Protein AF-A0ABD3I6Z4-F1 (afdb_monomer)

pLDDT: mean 77.47, std 23.21, range [26.36, 98.31]

Structure (mmCIF, N/CA/C/O backbone):
data_AF-A0ABD3I6Z4-F1
#
_entry.id   AF-A0ABD3I6Z4-F1
#
loop_
_atom_site.group_PDB
_atom_site.id
_atom_site.type_symbol
_atom_site.label_atom_id
_atom_site.label_alt_id
_atom_site.label_comp_id
_atom_site.label_asym_id
_atom_site.label_entity_id
_atom_site.label_seq_id
_atom_site.pdbx_PDB_ins_code
_atom_site.Cartn_x
_atom_site.Cartn_y
_atom_site.Cartn_z
_atom_site.occupancy
_atom_site.B_iso_or_equiv
_atom_site.auth_seq_id
_atom_site.auth_comp_id
_atom_site.auth_asym_id
_atom_site.auth_atom_id
_atom_site.pdbx_PDB_model_num
ATOM 1 N N . MET A 1 1 ? -43.156 -35.548 33.004 1.00 38.06 1 MET A N 1
ATOM 2 C CA . MET A 1 1 ? -42.335 -36.779 32.913 1.00 38.06 1 MET A CA 1
ATOM 3 C C . MET A 1 1 ? -41.103 -36.385 32.106 1.00 38.06 1 MET A C 1
ATOM 5 O O . MET A 1 1 ? -41.290 -35.960 30.980 1.00 38.06 1 MET A O 1
ATOM 9 N N . ILE A 1 2 ? -39.925 -36.130 32.688 1.00 35.41 2 ILE A N 1
ATOM 10 C CA . ILE A 1 2 ? -39.015 -37.012 33.460 1.00 35.41 2 ILE A CA 1
ATOM 11 C C . ILE A 1 2 ? -38.465 -38.159 32.596 1.00 35.41 2 ILE A C 1
ATOM 13 O O . ILE A 1 2 ? -39.245 -38.986 32.142 1.00 35.41 2 ILE A O 1
ATOM 17 N N . GLY A 1 3 ? -37.132 -38.214 32.449 1.00 33.25 3 GLY A N 1
ATOM 18 C CA . GLY A 1 3 ? -36.382 -39.258 31.727 1.00 33.25 3 GLY A CA 1
ATOM 19 C C . GLY A 1 3 ? -35.214 -38.665 30.918 1.00 33.25 3 GLY A C 1
ATOM 20 O O . GLY A 1 3 ? -35.357 -38.467 29.724 1.00 33.25 3 GLY A O 1
ATOM 21 N N . ARG A 1 4 ? -34.209 -38.046 31.556 1.00 32.66 4 ARG A N 1
ATOM 22 C CA . ARG A 1 4 ? -32.952 -38.609 32.121 1.00 32.66 4 ARG A CA 1
ATOM 23 C C . ARG A 1 4 ? -31.790 -38.681 31.111 1.00 32.66 4 ARG A C 1
ATOM 25 O O . ARG A 1 4 ? -31.952 -39.121 29.985 1.00 32.66 4 ARG A O 1
ATOM 32 N N . ARG A 1 5 ? -30.624 -38.224 31.587 1.00 40.06 5 ARG A N 1
ATOM 33 C CA . ARG A 1 5 ? -29.295 -38.313 30.955 1.00 40.06 5 ARG A CA 1
ATOM 34 C C . ARG A 1 5 ? -28.896 -39.768 30.706 1.00 40.06 5 ARG A C 1
ATOM 36 O O . ARG A 1 5 ? -29.231 -40.590 31.552 1.00 40.06 5 ARG A O 1
ATOM 43 N N . GLU A 1 6 ? -27.982 -39.981 29.761 1.00 35.81 6 GLU A N 1
ATOM 44 C CA . GLU A 1 6 ? -26.728 -40.693 30.054 1.00 35.81 6 GLU A CA 1
ATOM 45 C C . GLU A 1 6 ? -25.529 -39.924 29.477 1.00 35.81 6 GLU A C 1
ATOM 47 O O . GLU A 1 6 ? -25.678 -39.063 28.610 1.00 35.81 6 GLU A O 1
ATOM 52 N N . SER A 1 7 ? -24.356 -40.166 30.057 1.00 35.22 7 SER A N 1
ATOM 53 C CA . SER A 1 7 ? -23.110 -39.421 29.857 1.00 35.22 7 SER A CA 1
ATOM 54 C C . SER A 1 7 ? -21.940 -40.398 29.866 1.00 35.22 7 SER A C 1
ATOM 56 O O . SER A 1 7 ? -21.866 -41.206 30.792 1.00 35.22 7 SER A O 1
ATOM 58 N N . SER A 1 8 ? -21.017 -40.305 28.907 1.00 35.34 8 SER A N 1
ATOM 59 C CA . SER A 1 8 ? -19.852 -41.199 28.847 1.00 35.34 8 SER A CA 1
ATOM 60 C C . SER A 1 8 ? -18.627 -40.562 28.173 1.00 35.34 8 SER A C 1
ATOM 62 O O . SER A 1 8 ? -18.336 -40.808 27.005 1.00 35.34 8 SER A O 1
ATOM 64 N N . GLU A 1 9 ? -17.880 -39.784 28.949 1.00 36.06 9 GLU A N 1
ATOM 65 C CA . GLU A 1 9 ? -16.411 -39.877 28.989 1.00 36.06 9 GLU A CA 1
ATOM 66 C C . GLU A 1 9 ? -16.084 -40.787 30.197 1.00 36.06 9 GLU A C 1
ATOM 68 O O . GLU A 1 9 ? -16.872 -40.762 31.151 1.00 36.06 9 GLU A O 1
ATOM 73 N N . PRO A 1 10 ? -15.021 -41.627 30.190 1.00 42.91 10 PRO A N 1
ATOM 74 C CA . PRO A 1 10 ? -13.639 -41.133 30.076 1.00 42.91 10 PRO A CA 1
ATOM 75 C C . PRO A 1 10 ? -12.632 -42.058 29.348 1.00 42.91 10 PRO A C 1
ATOM 77 O O . PRO A 1 10 ? -12.850 -43.260 29.210 1.00 42.91 10 PRO A O 1
ATOM 80 N N . ASN A 1 11 ? -11.451 -41.529 28.994 1.00 32.81 11 ASN A N 1
ATOM 81 C CA . ASN A 1 11 ? -10.218 -41.905 29.710 1.00 32.81 11 ASN A CA 1
ATOM 82 C C . ASN A 1 11 ? -8.961 -41.139 29.275 1.00 32.81 11 ASN A C 1
ATOM 84 O O . ASN A 1 11 ? -8.778 -40.774 28.117 1.00 32.81 11 ASN A O 1
ATOM 88 N N . HIS A 1 12 ? -8.077 -40.946 30.253 1.00 31.42 12 HIS A N 1
ATOM 89 C CA . HIS A 1 12 ? -6.756 -40.349 30.096 1.00 31.42 12 HIS A CA 1
ATOM 90 C C . HIS A 1 12 ? -5.782 -41.261 29.336 1.00 31.42 12 HIS A C 1
ATOM 92 O O . HIS A 1 12 ? -5.744 -42.469 29.563 1.00 31.42 12 HIS A O 1
ATOM 98 N N . ALA A 1 13 ? -4.874 -40.644 28.580 1.00 33.97 13 ALA A N 1
ATOM 99 C CA . ALA A 1 13 ? -3.513 -41.139 28.393 1.00 33.97 13 ALA A CA 1
ATOM 100 C C . ALA A 1 13 ? -2.557 -39.959 28.624 1.00 33.97 13 ALA A C 1
ATOM 102 O O . ALA A 1 13 ? -2.781 -38.873 28.091 1.00 33.97 13 ALA A O 1
ATOM 103 N N . ALA A 1 14 ? -1.543 -40.145 29.469 1.00 31.86 14 ALA A N 1
ATOM 104 C CA . ALA A 1 14 ? -0.662 -39.075 29.931 1.00 31.86 14 ALA A CA 1
ATOM 105 C C . ALA A 1 14 ? 0.796 -39.300 29.506 1.00 31.86 14 ALA A C 1
ATOM 107 O O . ALA A 1 14 ? 1.277 -40.431 29.510 1.00 31.86 14 ALA A O 1
ATOM 108 N N . GLY A 1 15 ? 1.505 -38.194 29.262 1.00 26.36 15 GLY A N 1
ATOM 109 C CA . GLY A 1 15 ? 2.969 -38.129 29.234 1.00 26.36 15 GLY A CA 1
ATOM 110 C C . GLY A 1 15 ? 3.633 -38.157 27.847 1.00 26.36 15 GLY A C 1
ATOM 111 O O . GLY A 1 15 ? 3.004 -38.560 26.868 1.00 26.36 15 GLY A O 1
ATOM 112 N N . PRO A 1 16 ? 4.917 -37.748 27.763 1.00 31.59 16 PRO A N 1
ATOM 113 C CA . PRO A 1 16 ? 5.799 -37.401 28.886 1.00 31.59 16 PRO A CA 1
ATOM 114 C C . PRO A 1 16 ? 5.928 -35.889 29.174 1.00 31.59 16 PRO A C 1
ATOM 116 O O . PRO A 1 16 ? 5.711 -35.046 28.306 1.00 31.59 16 PRO A O 1
ATOM 119 N N . SER A 1 17 ? 6.327 -35.582 30.416 1.00 33.97 17 SER A N 1
ATOM 120 C CA . SER A 1 17 ? 6.844 -34.269 30.839 1.00 33.97 17 SER A CA 1
ATOM 121 C C . SER A 1 17 ? 8.166 -33.952 30.132 1.00 33.97 17 SER A C 1
ATOM 123 O O . SER A 1 17 ? 8.922 -34.866 29.798 1.00 33.97 17 SER A O 1
ATOM 125 N N . ILE A 1 18 ? 8.469 -32.664 29.967 1.00 40.59 18 ILE A N 1
ATOM 126 C CA . ILE A 1 18 ? 9.829 -32.178 29.720 1.00 40.59 18 ILE A CA 1
ATOM 127 C C . ILE A 1 18 ? 10.127 -31.186 30.839 1.00 40.59 18 ILE A C 1
ATOM 129 O O . ILE A 1 18 ? 9.576 -30.085 30.855 1.00 40.59 18 ILE A O 1
ATOM 133 N N . ASP A 1 19 ? 10.971 -31.596 31.779 1.00 34.66 19 ASP A N 1
ATOM 134 C CA . ASP A 1 19 ? 11.348 -30.757 32.912 1.00 34.66 19 ASP A CA 1
ATOM 135 C C . ASP A 1 19 ? 12.320 -29.647 32.455 1.00 34.66 19 ASP A C 1
ATOM 137 O O . ASP A 1 19 ? 13.139 -29.868 31.553 1.00 34.66 19 ASP A O 1
ATOM 141 N N . PRO A 1 20 ? 12.242 -28.434 33.032 1.00 36.59 20 PRO A N 1
ATOM 142 C CA . PRO A 1 20 ? 13.138 -27.342 32.677 1.00 36.59 20 PRO A CA 1
ATOM 143 C C . PRO A 1 20 ? 14.548 -27.593 33.224 1.00 36.59 20 PRO A C 1
ATOM 145 O O . PRO A 1 20 ? 14.727 -27.919 34.395 1.00 36.59 20 PRO A O 1
ATOM 148 N N . VAL A 1 21 ? 15.563 -27.382 32.384 1.00 35.00 21 VAL A N 1
ATOM 149 C CA . VAL A 1 21 ? 16.967 -27.429 32.810 1.00 35.00 21 VAL A CA 1
ATOM 150 C C . VAL A 1 21 ? 17.282 -26.187 33.641 1.00 35.00 21 VAL A C 1
ATOM 152 O O . VAL A 1 21 ? 17.350 -25.076 33.111 1.00 35.00 21 VAL A O 1
ATOM 155 N N . GLU A 1 22 ? 17.512 -26.383 34.937 1.00 31.33 22 GLU A N 1
ATOM 156 C CA . GLU A 1 22 ? 18.179 -25.395 35.780 1.00 31.33 22 GLU A CA 1
ATOM 157 C C . GLU A 1 22 ? 19.622 -25.199 35.295 1.00 31.33 22 GLU A C 1
ATOM 159 O O . GLU A 1 22 ? 20.380 -26.159 35.152 1.00 31.33 22 GLU A O 1
ATOM 164 N N . ILE A 1 23 ? 20.023 -23.946 35.071 1.00 32.81 23 ILE A N 1
ATOM 165 C CA . ILE A 1 23 ? 21.438 -23.570 35.004 1.00 32.81 23 ILE A CA 1
ATOM 166 C C . ILE A 1 23 ? 21.707 -22.706 36.228 1.00 32.81 23 ILE A C 1
ATOM 168 O O . ILE A 1 23 ? 21.262 -21.560 36.304 1.00 32.81 23 ILE A O 1
ATOM 172 N N . SER A 1 24 ? 22.394 -23.292 37.205 1.00 32.09 24 SER A N 1
ATOM 173 C CA . SER A 1 24 ? 22.748 -22.632 38.454 1.00 32.09 24 SER A CA 1
ATOM 174 C C . SER A 1 24 ? 23.788 -21.537 38.229 1.00 32.09 24 SER A C 1
ATOM 176 O O . SER A 1 24 ? 24.766 -21.705 37.499 1.00 32.09 24 SER A O 1
ATOM 178 N N . SER A 1 25 ? 23.594 -20.417 38.915 1.00 36.69 25 SER A N 1
ATOM 179 C CA . SER A 1 25 ? 24.649 -19.447 39.177 1.00 36.69 25 SER A CA 1
ATOM 180 C C . SER A 1 25 ? 25.634 -20.008 40.198 1.00 36.69 25 SER A C 1
ATOM 182 O O . SER A 1 25 ? 25.189 -20.451 41.253 1.00 36.69 25 SER A O 1
ATOM 184 N N . ASP A 1 26 ? 26.933 -19.858 39.957 1.00 33.47 26 ASP A N 1
ATOM 185 C CA . ASP A 1 26 ? 27.919 -19.796 41.036 1.00 33.47 26 ASP A CA 1
ATOM 186 C C . ASP A 1 26 ? 28.927 -18.673 40.773 1.00 33.47 26 ASP A C 1
ATOM 188 O O . ASP A 1 26 ? 29.344 -18.421 39.639 1.00 33.47 26 ASP A O 1
ATOM 192 N N . HIS A 1 27 ? 29.256 -17.957 41.845 1.00 34.69 27 HIS A N 1
ATOM 193 C CA . HIS A 1 27 ? 30.245 -16.884 41.870 1.00 34.69 27 HIS A CA 1
ATOM 194 C C . HIS A 1 27 ? 31.664 -17.455 41.956 1.00 34.69 27 HIS A C 1
ATOM 196 O O . HIS A 1 27 ? 31.873 -18.464 42.621 1.00 34.69 27 HIS A O 1
ATOM 202 N N . ASP A 1 28 ? 32.657 -16.702 41.472 1.00 34.16 28 ASP A N 1
ATOM 203 C CA . ASP A 1 28 ? 33.842 -16.495 42.310 1.00 34.16 28 ASP A CA 1
ATOM 204 C C . ASP A 1 28 ? 34.537 -15.151 42.026 1.00 34.16 28 ASP A C 1
ATOM 206 O O . ASP A 1 28 ? 34.748 -14.752 40.878 1.00 34.16 28 ASP A O 1
ATOM 210 N N . ASP A 1 29 ? 34.884 -14.443 43.099 1.00 35.78 29 ASP A N 1
ATOM 211 C CA . ASP A 1 29 ? 35.614 -13.172 43.081 1.00 35.78 29 ASP A CA 1
ATOM 212 C C . ASP A 1 29 ? 37.130 -13.413 43.055 1.00 35.78 29 ASP A C 1
ATOM 214 O O . ASP A 1 29 ? 37.634 -14.244 43.816 1.00 35.78 29 ASP A O 1
ATOM 218 N N . LYS A 1 30 ? 37.901 -12.551 42.365 1.00 36.31 30 LYS A N 1
ATOM 219 C CA . LYS A 1 30 ? 39.157 -12.036 42.956 1.00 36.31 30 LYS A CA 1
ATOM 220 C C . LYS A 1 30 ? 39.733 -10.767 42.326 1.00 36.31 30 LYS A C 1
ATOM 222 O O . LYS A 1 30 ? 39.680 -10.519 41.128 1.00 36.31 30 LYS A O 1
ATOM 227 N N . LYS A 1 31 ? 40.319 -9.979 43.230 1.00 31.94 31 LYS A N 1
ATOM 228 C CA . LYS A 1 31 ? 40.954 -8.666 43.053 1.00 31.94 31 LYS A CA 1
ATOM 229 C C . LYS A 1 31 ? 42.296 -8.755 42.311 1.00 31.94 31 LYS A C 1
ATOM 231 O O . LYS A 1 31 ? 43.005 -9.745 42.449 1.00 31.94 31 LYS A O 1
ATOM 236 N N . GLY A 1 32 ? 42.720 -7.644 41.706 1.00 28.42 32 GLY A N 1
ATOM 237 C CA . GLY A 1 32 ? 44.119 -7.409 41.328 1.00 28.42 32 GLY A CA 1
ATOM 238 C C . GLY A 1 32 ? 44.317 -6.037 40.682 1.00 28.42 32 GLY A C 1
ATOM 239 O O . GLY A 1 32 ? 43.799 -5.794 39.599 1.00 28.42 32 GLY A O 1
ATOM 240 N N . ALA A 1 33 ? 45.035 -5.135 41.353 1.00 30.59 33 ALA A N 1
ATOM 241 C CA . ALA A 1 33 ? 45.378 -3.805 40.843 1.00 30.59 33 ALA A CA 1
ATOM 242 C C . ALA A 1 33 ? 46.878 -3.710 40.483 1.00 30.59 33 ALA A C 1
ATOM 244 O O . ALA A 1 33 ? 47.623 -4.661 40.688 1.00 30.59 33 ALA A O 1
ATOM 245 N N . GLU A 1 34 ? 47.285 -2.521 40.022 1.00 29.94 34 GLU A N 1
ATOM 246 C CA . GLU A 1 34 ? 48.672 -2.025 39.889 1.00 29.94 34 GLU A CA 1
ATOM 247 C C . GLU A 1 34 ? 49.457 -2.316 38.586 1.00 29.94 34 GLU A C 1
ATOM 249 O O . GLU A 1 34 ? 50.154 -3.305 38.397 1.00 29.94 34 GLU A O 1
ATOM 254 N N . THR A 1 35 ? 49.365 -1.327 37.688 1.00 31.16 35 THR A N 1
ATOM 255 C CA . THR A 1 35 ? 50.488 -0.576 37.085 1.00 31.16 35 THR A CA 1
ATOM 256 C C . THR A 1 35 ? 51.871 -1.224 36.919 1.00 31.16 35 THR A C 1
ATOM 258 O O . THR A 1 35 ? 52.590 -1.393 37.895 1.00 31.16 35 THR A O 1
ATOM 261 N N . HIS A 1 36 ? 52.369 -1.231 35.672 1.00 30.73 36 HIS A N 1
ATOM 262 C CA . HIS A 1 36 ? 53.751 -0.818 35.374 1.00 30.73 36 HIS A CA 1
ATOM 263 C C . HIS A 1 36 ? 53.895 -0.141 33.989 1.00 30.73 36 HIS A C 1
ATOM 265 O O . HIS A 1 36 ? 53.461 -0.654 32.962 1.00 30.73 36 HIS A O 1
ATOM 271 N N . LYS A 1 37 ? 54.551 1.028 33.986 1.00 34.50 37 LYS A N 1
ATOM 272 C CA . LYS A 1 37 ? 55.301 1.673 32.879 1.00 34.50 37 LYS A CA 1
ATOM 273 C C . LYS A 1 37 ? 56.798 1.600 33.276 1.00 34.50 37 LYS A C 1
ATOM 275 O O . LYS A 1 37 ? 57.035 1.464 34.481 1.00 34.50 37 LYS A O 1
ATOM 280 N N . PRO A 1 38 ? 57.808 1.660 32.373 1.00 39.69 38 PRO A N 1
ATOM 281 C CA . PRO A 1 38 ? 58.051 2.698 31.346 1.00 39.69 38 PRO A CA 1
ATOM 282 C C . PRO A 1 38 ? 58.145 2.070 29.915 1.00 39.69 38 PRO A C 1
ATOM 284 O O . PRO A 1 38 ? 57.480 1.063 29.706 1.00 39.69 38 PRO A O 1
ATOM 287 N N . THR A 1 39 ? 58.760 2.591 28.833 1.00 27.77 39 THR A N 1
ATOM 288 C CA . THR A 1 39 ? 59.789 3.642 28.647 1.00 27.77 39 THR A CA 1
ATOM 289 C C . THR A 1 39 ? 59.631 4.453 27.343 1.00 27.77 39 THR A C 1
ATOM 291 O O . THR A 1 39 ? 58.921 4.087 26.414 1.00 27.77 39 THR A O 1
ATOM 294 N N . VAL A 1 40 ? 60.294 5.610 27.345 1.00 31.86 40 VAL A N 1
ATOM 295 C CA . VAL A 1 40 ? 60.484 6.651 26.323 1.00 31.86 40 VAL A CA 1
ATOM 296 C C . VAL A 1 40 ? 61.104 6.167 24.999 1.00 31.86 40 VAL A C 1
ATOM 298 O O . VAL A 1 40 ? 62.126 5.489 25.009 1.00 31.86 40 VAL A O 1
ATOM 301 N N . ALA A 1 41 ? 60.615 6.708 23.878 1.00 29.61 41 ALA A N 1
ATOM 302 C CA . ALA A 1 41 ? 61.462 7.154 22.766 1.00 29.61 41 ALA A CA 1
ATOM 303 C C . ALA A 1 41 ? 60.863 8.441 22.167 1.00 29.61 41 ALA A C 1
ATOM 305 O O . ALA A 1 41 ? 59.683 8.481 21.828 1.00 29.61 41 ALA A O 1
ATOM 306 N N . SER A 1 42 ? 61.660 9.509 22.091 1.00 29.70 42 SER A N 1
ATOM 307 C CA . SER A 1 42 ? 61.244 10.826 21.592 1.00 29.70 42 SER A CA 1
ATOM 308 C C . SER A 1 42 ? 62.003 11.156 20.312 1.00 29.70 42 SER A C 1
ATOM 310 O O . SER A 1 42 ? 63.214 10.946 20.239 1.00 29.70 42 SER A O 1
ATOM 312 N N . THR A 1 43 ? 61.325 11.701 19.305 1.00 32.56 43 THR A N 1
ATOM 313 C CA . THR A 1 43 ? 61.978 12.419 18.200 1.00 32.56 43 THR A CA 1
ATOM 314 C C . THR A 1 43 ? 60.995 13.429 17.616 1.00 32.56 43 THR A C 1
ATOM 316 O O . THR A 1 43 ? 59.795 13.171 17.546 1.00 32.56 43 THR A O 1
ATOM 319 N N . ALA A 1 44 ? 61.489 14.617 17.279 1.00 33.38 44 ALA A N 1
ATOM 320 C CA . ALA A 1 44 ? 60.665 15.806 17.082 1.00 33.38 44 ALA A CA 1
ATOM 321 C C . ALA A 1 44 ? 60.729 16.362 15.647 1.00 33.38 44 ALA A C 1
ATOM 323 O O . ALA A 1 44 ? 61.516 15.908 14.825 1.00 33.38 44 ALA A O 1
ATOM 324 N N . LEU A 1 45 ? 59.962 17.444 15.448 1.00 30.83 45 LEU A N 1
ATOM 325 C CA . LEU A 1 45 ? 60.044 18.446 14.373 1.00 30.83 45 LEU A CA 1
ATOM 326 C C . LEU A 1 45 ? 59.421 18.085 13.010 1.00 30.83 45 LEU A C 1
ATOM 328 O O . LEU A 1 45 ? 59.873 17.227 12.266 1.00 30.83 45 LEU A O 1
ATOM 332 N N . GLY A 1 46 ? 58.393 18.868 12.660 1.00 28.72 46 GLY A N 1
ATOM 333 C CA . GLY A 1 46 ? 57.656 18.809 11.393 1.00 28.72 46 GLY A CA 1
ATOM 334 C C . GLY A 1 46 ? 56.733 20.022 11.218 1.00 28.72 46 GLY A C 1
ATOM 335 O O . GLY A 1 46 ? 55.536 19.879 10.982 1.00 28.72 46 GLY A O 1
ATOM 336 N N . SER A 1 47 ? 57.267 21.232 11.422 1.00 33.78 47 SER A N 1
ATOM 337 C CA . SER A 1 47 ? 56.499 22.484 11.357 1.00 33.78 47 SER A CA 1
ATOM 338 C C . SER A 1 47 ? 55.961 22.753 9.947 1.00 33.78 47 SER A C 1
ATOM 340 O O . SER A 1 47 ? 56.730 23.026 9.028 1.00 33.78 47 SER A O 1
ATOM 342 N N . THR A 1 48 ? 54.635 22.751 9.778 1.00 37.75 48 THR A N 1
ATOM 343 C CA . THR A 1 48 ? 53.975 23.311 8.588 1.00 37.75 48 THR A CA 1
ATOM 344 C C . THR A 1 48 ? 52.820 24.229 8.985 1.00 37.75 48 THR A C 1
ATOM 346 O O . THR A 1 48 ? 51.895 23.858 9.709 1.00 37.75 48 THR A O 1
ATOM 349 N N . LYS A 1 49 ? 52.884 25.476 8.506 1.00 39.94 49 LYS A N 1
ATOM 350 C CA . LYS A 1 49 ? 51.913 26.538 8.794 1.00 39.94 49 LYS A CA 1
ATOM 351 C C . LYS A 1 49 ? 50.541 26.191 8.199 1.00 39.94 49 LYS A C 1
ATOM 353 O O . LYS A 1 49 ? 50.341 26.321 6.992 1.00 39.94 49 LYS A O 1
ATOM 358 N N . ARG A 1 50 ? 49.558 25.828 9.031 1.00 38.97 50 ARG A N 1
ATOM 359 C CA . ARG A 1 50 ? 48.149 25.784 8.602 1.00 38.97 50 ARG A CA 1
ATOM 360 C C . ARG A 1 50 ? 47.585 27.202 8.547 1.00 38.97 50 ARG A C 1
ATOM 362 O O . ARG A 1 50 ? 47.235 27.775 9.573 1.00 38.97 50 ARG A O 1
ATOM 369 N N . GLY A 1 51 ? 47.476 27.757 7.340 1.00 37.78 51 GLY A N 1
ATOM 370 C CA . GLY A 1 51 ? 46.734 28.996 7.114 1.00 37.78 51 GLY A CA 1
ATOM 371 C C . GLY A 1 51 ? 45.265 28.838 7.521 1.00 37.78 51 GLY A C 1
ATOM 372 O O . GLY A 1 51 ? 44.614 27.858 7.149 1.00 37.78 51 GLY A O 1
ATOM 373 N N . ALA A 1 52 ? 44.742 29.797 8.285 1.00 40.34 52 ALA A N 1
ATOM 374 C CA . ALA A 1 52 ? 43.364 29.783 8.760 1.00 40.34 52 ALA A CA 1
ATOM 375 C C . ALA A 1 52 ? 42.377 29.942 7.589 1.00 40.34 52 ALA A C 1
ATOM 377 O O . ALA A 1 52 ? 42.116 31.048 7.111 1.00 40.34 52 ALA A O 1
ATOM 378 N N . LYS A 1 53 ? 41.794 28.831 7.121 1.00 45.81 53 LYS A N 1
ATOM 379 C CA . LYS A 1 53 ? 40.652 28.881 6.200 1.00 45.81 53 LYS A CA 1
ATOM 380 C C . LYS A 1 53 ? 39.447 29.443 6.954 1.00 45.81 53 LYS A C 1
ATOM 382 O O . LYS A 1 53 ? 38.957 28.802 7.881 1.00 45.81 53 LYS A O 1
ATOM 387 N N . LYS A 1 54 ? 38.959 30.620 6.536 1.00 43.25 54 LYS A N 1
ATOM 388 C CA . LYS A 1 54 ? 37.692 31.190 7.024 1.00 43.25 54 LYS A CA 1
ATOM 389 C C . LYS A 1 54 ? 36.586 30.122 6.950 1.00 43.25 54 LYS A C 1
ATOM 391 O O . LYS A 1 54 ? 36.495 29.447 5.917 1.00 43.25 54 LYS A O 1
ATOM 396 N N . PRO A 1 55 ? 35.739 29.964 7.984 1.00 42.72 55 PRO A N 1
ATOM 397 C CA . PRO A 1 55 ? 34.622 29.035 7.923 1.00 42.72 55 PRO A CA 1
ATOM 398 C C . PRO A 1 55 ? 33.683 29.472 6.798 1.00 42.72 55 PRO A C 1
ATOM 400 O O . PRO A 1 55 ? 33.084 30.546 6.837 1.00 42.72 55 PRO A O 1
ATOM 403 N N . ARG A 1 56 ? 33.584 28.639 5.760 1.00 41.84 56 ARG A N 1
ATOM 404 C CA . ARG A 1 56 ? 32.672 28.852 4.637 1.00 41.84 56 ARG A CA 1
ATOM 405 C C . ARG A 1 56 ? 31.254 28.706 5.182 1.00 41.84 56 ARG A C 1
ATOM 407 O O . ARG A 1 56 ? 30.802 27.577 5.363 1.00 41.84 56 ARG A O 1
ATOM 414 N N . GLN A 1 57 ? 30.582 29.826 5.460 1.00 44.75 57 GLN A N 1
ATOM 415 C CA . GLN A 1 57 ? 29.165 29.846 5.825 1.00 44.75 57 GLN A CA 1
ATOM 416 C C . GLN A 1 57 ? 28.375 29.129 4.725 1.00 44.75 57 GLN A C 1
ATOM 418 O O . GLN A 1 57 ? 28.101 29.681 3.660 1.00 44.75 57 GLN A O 1
ATOM 423 N N . ARG A 1 58 ? 28.042 27.857 4.963 1.00 44.53 58 ARG A N 1
ATOM 424 C CA . ARG A 1 58 ? 27.045 27.156 4.164 1.00 44.53 58 ARG A CA 1
ATOM 425 C C . ARG A 1 58 ? 25.713 27.806 4.497 1.00 44.53 58 ARG A C 1
ATOM 427 O O . ARG A 1 58 ? 25.255 27.700 5.630 1.00 44.53 58 ARG A O 1
ATOM 434 N N . SER A 1 59 ? 25.122 28.467 3.505 1.00 42.28 59 SER A N 1
ATOM 435 C CA . SER A 1 59 ? 23.715 28.856 3.543 1.00 42.28 59 SER A CA 1
ATOM 436 C C . SER A 1 59 ? 22.887 27.659 4.013 1.00 42.28 59 SER A C 1
ATOM 438 O O . SER A 1 59 ? 22.895 26.608 3.375 1.00 42.28 59 SER A O 1
ATOM 440 N N . THR A 1 60 ? 22.206 27.810 5.147 1.00 44.62 60 THR A N 1
ATOM 441 C CA . THR A 1 60 ? 21.330 26.787 5.734 1.00 44.62 60 THR A CA 1
ATOM 442 C C . THR A 1 60 ? 19.936 26.783 5.110 1.00 44.62 60 THR A C 1
ATOM 444 O O . THR A 1 60 ? 19.079 26.012 5.537 1.00 44.62 60 THR A O 1
ATOM 447 N N . LYS A 1 61 ? 19.700 27.591 4.064 1.00 45.75 61 LYS A N 1
ATOM 448 C CA . LYS A 1 61 ? 18.498 27.479 3.235 1.00 45.75 61 LYS A CA 1
ATOM 449 C C . LYS A 1 61 ? 18.561 26.175 2.440 1.00 45.75 61 LYS A C 1
ATOM 451 O O . LYS A 1 61 ? 19.073 26.140 1.323 1.00 45.75 61 LYS A O 1
ATOM 456 N N . LYS A 1 62 ? 18.024 25.106 3.037 1.00 45.62 62 LYS A N 1
ATOM 457 C CA . LYS A 1 62 ? 17.569 23.917 2.309 1.00 45.62 62 LYS A CA 1
ATOM 458 C C . LYS A 1 62 ? 16.694 24.432 1.153 1.00 45.62 62 LYS A C 1
ATOM 460 O O . LYS A 1 62 ? 15.778 25.206 1.438 1.00 45.62 62 LYS A O 1
ATOM 465 N N . PRO A 1 63 ? 16.997 24.104 -0.116 1.00 52.91 63 PRO A N 1
ATOM 466 C CA . PRO A 1 63 ? 16.163 24.550 -1.224 1.00 52.91 63 PRO A CA 1
ATOM 467 C C . PRO A 1 63 ? 14.730 24.063 -1.000 1.00 52.91 63 PRO A C 1
ATOM 469 O O . PRO A 1 63 ? 14.525 23.004 -0.395 1.00 52.91 63 PRO A O 1
ATOM 472 N N . ALA A 1 64 ? 13.755 24.847 -1.463 1.00 56.81 64 ALA A N 1
ATOM 473 C CA . ALA A 1 64 ? 12.372 24.394 -1.494 1.00 56.81 64 ALA A CA 1
ATOM 474 C C . ALA A 1 64 ? 12.312 23.042 -2.231 1.00 56.81 64 ALA A C 1
ATOM 476 O O . ALA A 1 64 ? 13.068 22.853 -3.193 1.00 56.81 64 ALA A O 1
ATOM 477 N N . PRO A 1 65 ? 11.490 22.081 -1.769 1.00 58.00 65 PRO A N 1
ATOM 478 C CA . PRO A 1 65 ? 11.300 20.846 -2.513 1.00 58.00 65 PRO A CA 1
ATOM 479 C C . PRO A 1 65 ? 10.816 21.179 -3.936 1.00 58.00 65 PRO A C 1
ATOM 481 O O . PRO A 1 65 ? 10.089 22.158 -4.112 1.00 58.00 65 PRO A O 1
ATOM 484 N N . PRO A 1 66 ? 11.246 20.413 -4.951 1.00 61.03 66 PRO A N 1
ATOM 485 C CA . PRO A 1 66 ? 10.835 20.647 -6.330 1.00 61.03 66 PRO A CA 1
ATOM 486 C C . PRO A 1 66 ? 9.316 20.513 -6.459 1.00 61.03 66 PRO A C 1
ATOM 488 O O . PRO A 1 66 ? 8.733 19.584 -5.906 1.00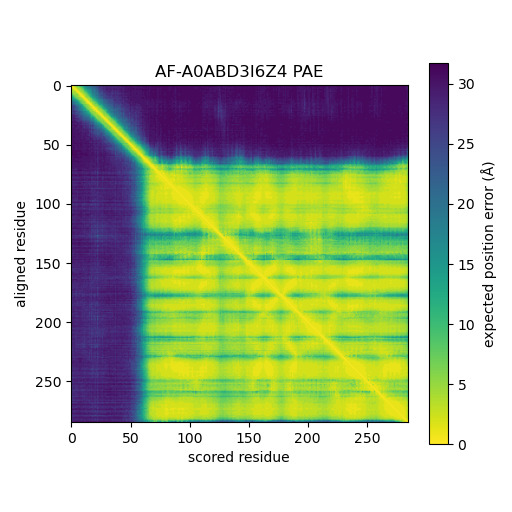 61.03 66 PRO A O 1
ATOM 491 N N . GLU A 1 67 ? 8.692 21.400 -7.235 1.00 66.50 67 GLU A N 1
ATOM 492 C CA . GLU A 1 67 ? 7.239 21.387 -7.477 1.00 66.50 67 GLU A CA 1
ATOM 493 C C . GLU A 1 67 ? 6.762 20.082 -8.135 1.00 66.50 67 GLU A C 1
ATOM 495 O O . GLU A 1 67 ? 5.624 19.664 -7.943 1.00 66.50 67 GLU A O 1
ATOM 500 N N . ASN A 1 68 ? 7.652 19.407 -8.871 1.00 75.62 68 ASN A N 1
ATOM 501 C CA . ASN A 1 68 ? 7.417 18.085 -9.430 1.00 75.62 68 ASN A CA 1
ATOM 502 C C . ASN A 1 68 ? 8.532 17.106 -8.985 1.00 75.62 68 ASN A C 1
ATOM 504 O O . ASN A 1 68 ? 9.671 17.217 -9.460 1.00 75.62 68 ASN A O 1
ATOM 508 N N . PRO A 1 69 ? 8.241 16.122 -8.108 1.00 79.19 69 PRO A N 1
ATOM 509 C CA . PRO A 1 69 ? 9.238 15.163 -7.629 1.00 79.19 69 PRO A CA 1
ATOM 510 C C . PRO A 1 69 ? 9.773 14.234 -8.732 1.00 79.19 69 PRO A C 1
ATOM 512 O O . PRO A 1 69 ? 10.916 13.781 -8.630 1.00 79.19 69 PRO A O 1
ATOM 515 N N . TRP A 1 70 ? 9.009 13.996 -9.808 1.00 81.19 70 TRP A N 1
ATOM 516 C CA . TRP A 1 70 ? 9.407 13.133 -10.929 1.00 81.19 70 TRP A CA 1
ATOM 517 C C . TRP A 1 70 ? 10.616 13.691 -11.709 1.00 81.19 70 TRP A C 1
ATOM 519 O O . TRP A 1 70 ? 11.477 12.914 -12.127 1.00 81.19 70 TRP A O 1
ATOM 529 N N . ILE A 1 71 ? 10.739 15.025 -11.822 1.00 73.56 71 ILE A N 1
ATOM 530 C CA . ILE A 1 71 ? 11.860 15.718 -12.497 1.00 73.56 71 ILE A CA 1
ATOM 531 C C . ILE A 1 71 ? 13.195 15.366 -11.837 1.00 73.56 71 ILE A C 1
ATOM 533 O O . ILE A 1 71 ? 14.156 14.962 -12.493 1.00 73.56 71 ILE A O 1
ATOM 537 N N . THR A 1 72 ? 13.252 15.476 -10.509 1.00 79.19 72 THR A N 1
ATOM 538 C CA . THR A 1 72 ? 14.511 15.401 -9.744 1.00 79.19 72 THR A CA 1
ATOM 539 C C . THR A 1 72 ? 15.025 13.986 -9.479 1.00 79.19 72 THR A C 1
ATOM 541 O O . THR A 1 72 ? 16.028 13.807 -8.784 1.00 79.19 72 THR A O 1
ATOM 544 N N . LEU A 1 73 ? 14.364 12.966 -10.031 1.00 83.94 73 LEU A N 1
ATOM 545 C CA . LEU A 1 73 ? 14.765 11.574 -9.869 1.00 83.94 73 LEU A CA 1
ATOM 546 C C . LEU A 1 73 ? 16.145 11.290 -10.497 1.00 83.94 73 LEU A C 1
ATOM 548 O O . LEU A 1 73 ? 16.331 11.511 -11.696 1.00 83.94 73 LEU A O 1
ATOM 552 N N . PRO A 1 74 ? 17.100 10.708 -9.744 1.00 86.81 74 PRO A N 1
ATOM 553 C CA . PRO A 1 74 ? 18.347 10.198 -10.305 1.00 86.81 74 PRO A CA 1
ATOM 554 C C . PRO A 1 74 ? 18.102 9.184 -11.428 1.00 86.81 74 PRO A C 1
ATOM 556 O O . PRO A 1 74 ? 17.209 8.337 -11.326 1.00 86.81 74 PRO A O 1
ATOM 559 N N . SER A 1 75 ? 18.946 9.199 -12.463 1.00 86.25 75 SER A N 1
ATOM 560 C CA . SER A 1 75 ? 18.797 8.347 -13.653 1.00 86.25 75 SER A CA 1
ATOM 561 C C . SER A 1 75 ? 18.591 6.851 -13.353 1.00 86.25 75 SER A C 1
ATOM 563 O O . SER A 1 75 ? 17.711 6.265 -13.977 1.00 86.25 75 SER A O 1
ATOM 565 N N . PRO A 1 76 ? 19.280 6.209 -12.380 1.00 88.88 76 PRO A N 1
ATOM 566 C CA . PRO A 1 76 ? 19.019 4.804 -12.034 1.00 88.88 76 PRO A CA 1
ATOM 567 C C . PRO A 1 76 ? 17.590 4.523 -11.540 1.00 88.88 76 PRO A C 1
ATOM 569 O O . PRO A 1 76 ? 17.109 3.399 -11.656 1.00 88.88 76 PRO A O 1
ATOM 572 N N . ILE A 1 77 ? 16.901 5.531 -10.995 1.00 88.00 77 ILE A N 1
ATOM 573 C CA . ILE A 1 77 ? 15.505 5.427 -10.555 1.00 88.00 77 ILE A CA 1
ATOM 574 C C . ILE A 1 77 ? 14.568 5.629 -11.748 1.00 88.00 77 ILE A C 1
ATOM 576 O O . ILE A 1 77 ? 13.680 4.800 -11.947 1.00 88.00 77 ILE A O 1
ATOM 580 N N . LYS A 1 78 ? 14.818 6.643 -12.595 1.00 89.19 78 LYS A N 1
ATOM 581 C CA . LYS A 1 78 ? 14.081 6.850 -13.859 1.00 89.19 78 LYS A CA 1
ATOM 582 C C . LYS A 1 78 ? 14.162 5.621 -14.777 1.00 89.19 78 LYS A C 1
ATOM 584 O O . LYS A 1 78 ? 13.163 5.213 -15.353 1.00 89.19 78 LYS A O 1
ATOM 589 N N . LEU A 1 79 ? 15.322 4.962 -14.859 1.00 90.88 79 LEU A N 1
ATOM 590 C CA . LEU A 1 79 ? 15.500 3.735 -15.647 1.00 90.88 79 LEU A CA 1
ATOM 591 C C . LEU A 1 79 ? 14.671 2.547 -15.126 1.00 90.88 79 LEU A C 1
ATOM 593 O O . LEU A 1 79 ? 14.294 1.694 -15.922 1.00 90.88 79 LEU A O 1
ATOM 597 N N . SER A 1 80 ? 14.333 2.504 -13.832 1.00 93.81 80 SER A N 1
ATOM 598 C CA . SER A 1 80 ? 13.679 1.339 -13.210 1.00 93.81 80 SER A CA 1
ATOM 599 C C . SER A 1 80 ? 12.229 1.079 -13.637 1.00 93.81 80 SER A C 1
ATOM 601 O O . SER A 1 80 ? 11.690 0.015 -13.338 1.00 93.81 80 SER A O 1
ATOM 603 N N . ILE A 1 81 ? 11.595 2.021 -14.346 1.00 95.62 81 ILE A N 1
ATOM 604 C CA . ILE A 1 81 ? 10.258 1.826 -14.928 1.00 95.62 81 ILE A CA 1
ATOM 605 C C . ILE A 1 81 ? 10.297 1.259 -16.353 1.00 95.62 81 ILE A C 1
ATOM 607 O O . ILE A 1 81 ? 9.261 0.829 -16.864 1.00 95.62 81 ILE A O 1
ATOM 611 N N . LYS A 1 82 ? 11.470 1.189 -17.000 1.00 94.31 82 LYS A N 1
ATOM 612 C CA . LYS A 1 82 ? 11.588 0.614 -18.349 1.00 94.31 82 LYS A CA 1
ATOM 613 C C . LYS A 1 82 ? 11.086 -0.841 -18.387 1.00 94.31 82 LYS A C 1
ATOM 615 O O . LYS A 1 82 ? 11.135 -1.537 -17.371 1.00 94.31 82 LYS A O 1
ATOM 620 N N . PRO A 1 83 ? 10.578 -1.331 -19.533 1.00 93.38 83 PRO A N 1
ATOM 621 C CA . PRO A 1 83 ? 10.140 -2.718 -19.654 1.00 93.38 83 PRO A CA 1
ATOM 622 C C . PRO A 1 83 ? 11.238 -3.697 -19.223 1.00 93.38 83 PRO A C 1
ATOM 624 O O . PRO A 1 83 ? 12.390 -3.534 -19.615 1.00 93.38 83 PRO A O 1
ATOM 627 N N . ARG A 1 84 ? 10.859 -4.727 -18.454 1.00 92.31 84 ARG A N 1
ATOM 628 C CA . ARG A 1 84 ? 11.765 -5.731 -17.856 1.00 92.31 84 ARG A CA 1
ATOM 629 C C . ARG A 1 84 ? 12.730 -5.205 -16.779 1.00 92.31 84 ARG A C 1
ATOM 631 O O . ARG A 1 84 ? 13.601 -5.952 -16.352 1.00 92.31 84 ARG A O 1
ATOM 638 N N . GLU A 1 85 ? 12.547 -3.979 -16.287 1.00 95.12 85 GLU A N 1
ATOM 639 C CA . GLU A 1 85 ? 13.255 -3.475 -15.104 1.00 95.12 85 GLU A CA 1
ATOM 640 C C . GLU A 1 85 ? 12.408 -3.588 -13.828 1.00 95.12 85 GLU A C 1
ATOM 642 O O . GLU A 1 85 ? 11.191 -3.358 -13.829 1.00 95.12 85 GLU A O 1
ATOM 647 N N . MET A 1 86 ? 13.086 -3.926 -12.724 1.00 94.19 86 MET A N 1
ATOM 648 C CA . MET A 1 86 ? 12.509 -3.964 -11.378 1.00 94.19 86 MET A CA 1
ATOM 649 C C . MET A 1 86 ? 12.328 -2.546 -10.833 1.00 94.19 86 MET A C 1
ATOM 651 O O . MET A 1 86 ? 13.312 -1.872 -10.502 1.00 94.19 86 MET A O 1
ATOM 655 N N . VAL A 1 87 ? 11.071 -2.136 -10.653 1.00 95.56 87 VAL A N 1
ATOM 656 C CA . VAL A 1 87 ? 10.708 -0.833 -10.077 1.00 95.56 87 VAL A CA 1
ATOM 657 C C . VAL A 1 87 ? 11.370 -0.634 -8.707 1.00 95.56 87 VAL A C 1
ATOM 659 O O . VAL A 1 87 ? 11.290 -1.498 -7.827 1.00 95.56 87 VAL A O 1
ATOM 662 N N . LYS A 1 88 ? 12.029 0.516 -8.509 1.00 95.31 88 LYS A N 1
ATOM 663 C CA . LYS A 1 88 ? 12.654 0.884 -7.226 1.00 95.31 88 LYS A CA 1
ATOM 664 C C . LYS A 1 88 ? 11.650 1.543 -6.280 1.00 95.31 88 LYS A C 1
ATOM 666 O O . LYS A 1 88 ? 10.790 2.308 -6.708 1.00 95.31 88 LYS A O 1
ATOM 671 N N . GLY A 1 89 ? 11.839 1.333 -4.975 1.00 95.06 89 GLY A N 1
ATOM 672 C CA . GLY A 1 89 ? 10.932 1.840 -3.939 1.00 95.06 89 GLY A CA 1
ATOM 673 C C . GLY A 1 89 ? 10.735 3.360 -3.944 1.00 95.06 89 GLY A C 1
ATOM 674 O O . GLY A 1 89 ? 9.634 3.826 -3.690 1.00 95.06 89 GLY A O 1
ATOM 675 N N . ASN A 1 90 ? 11.749 4.141 -4.334 1.00 94.44 90 ASN A N 1
ATOM 676 C CA . ASN A 1 90 ? 11.619 5.588 -4.547 1.00 94.44 90 ASN A CA 1
ATOM 677 C C . ASN A 1 90 ? 10.511 5.960 -5.543 1.00 94.44 90 ASN A C 1
ATOM 679 O O . ASN A 1 90 ? 9.783 6.916 -5.300 1.00 94.44 90 ASN A O 1
ATOM 683 N N . LEU A 1 91 ? 10.382 5.208 -6.641 1.00 95.25 91 LEU A N 1
ATOM 684 C CA . LEU A 1 91 ? 9.362 5.455 -7.659 1.00 95.25 91 LEU A CA 1
ATOM 685 C C . LEU A 1 91 ? 7.965 5.132 -7.116 1.00 95.25 91 LEU A C 1
ATOM 687 O O . LEU A 1 91 ? 7.030 5.896 -7.329 1.00 95.25 91 LEU A O 1
ATOM 691 N N . ILE A 1 92 ? 7.855 4.041 -6.349 1.00 96.94 92 ILE A N 1
ATOM 692 C CA . ILE A 1 92 ? 6.621 3.674 -5.646 1.00 96.94 92 ILE A CA 1
ATOM 693 C C . ILE A 1 92 ? 6.259 4.755 -4.624 1.00 96.94 92 ILE A C 1
ATOM 695 O O . ILE A 1 92 ? 5.121 5.188 -4.619 1.00 96.94 92 ILE A O 1
ATOM 699 N N . ASN A 1 93 ? 7.195 5.259 -3.811 1.00 95.81 93 ASN A N 1
ATOM 700 C CA . ASN A 1 93 ? 6.902 6.322 -2.838 1.00 95.81 93 ASN A CA 1
ATOM 701 C C . ASN A 1 93 ? 6.343 7.588 -3.503 1.00 95.81 93 ASN A C 1
ATOM 703 O O . ASN A 1 93 ? 5.325 8.091 -3.046 1.00 95.81 93 ASN A O 1
ATOM 707 N N . ILE A 1 94 ? 6.951 8.057 -4.600 1.00 94.56 94 ILE A N 1
ATOM 708 C CA . ILE A 1 94 ? 6.452 9.230 -5.342 1.00 94.56 94 ILE A CA 1
ATOM 709 C C . ILE A 1 94 ? 5.070 8.946 -5.945 1.00 94.56 94 ILE A C 1
ATOM 711 O O . ILE A 1 94 ? 4.182 9.792 -5.882 1.00 94.56 94 ILE A O 1
ATOM 715 N N . PHE A 1 95 ? 4.850 7.741 -6.476 1.00 9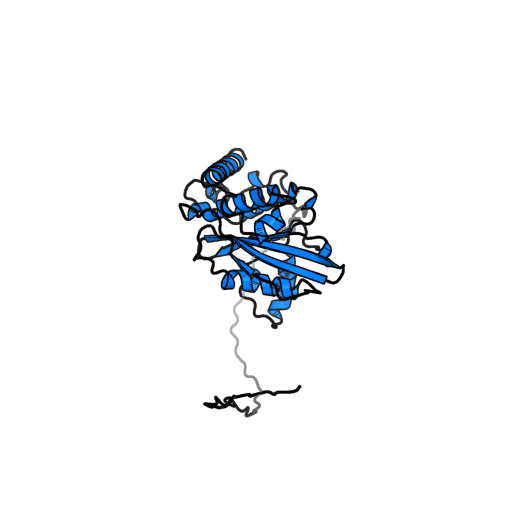6.31 95 PHE A N 1
ATOM 716 C CA . PHE A 1 95 ? 3.536 7.332 -6.968 1.00 96.31 95 PHE A CA 1
ATOM 717 C C . PHE A 1 95 ? 2.474 7.311 -5.857 1.00 96.31 95 PHE A C 1
ATOM 719 O O . PHE A 1 95 ? 1.355 7.785 -6.060 1.00 96.31 95 PHE A O 1
ATOM 726 N N . MET A 1 96 ? 2.812 6.775 -4.680 1.00 96.56 96 MET A N 1
ATOM 727 C CA . MET A 1 96 ? 1.933 6.782 -3.509 1.00 96.56 96 MET A CA 1
ATOM 728 C C . MET A 1 96 ? 1.643 8.225 -3.076 1.00 96.56 96 MET A C 1
ATOM 730 O O . MET A 1 96 ? 0.490 8.545 -2.828 1.00 96.56 96 MET A O 1
ATOM 734 N N . GLU A 1 97 ? 2.640 9.112 -3.053 1.00 94.81 97 GLU A N 1
ATOM 735 C CA . GLU A 1 97 ? 2.468 10.535 -2.735 1.00 94.81 97 GLU A CA 1
ATOM 736 C C . GLU A 1 97 ? 1.513 11.241 -3.708 1.00 94.81 97 GLU A C 1
ATOM 738 O O . GLU A 1 97 ? 0.553 11.870 -3.266 1.00 94.81 97 GLU A O 1
ATOM 743 N N . GLU A 1 98 ? 1.707 11.064 -5.020 1.00 93.69 98 GLU A N 1
ATOM 744 C CA . GLU A 1 98 ? 0.828 11.629 -6.055 1.00 93.69 98 GLU A CA 1
ATOM 745 C C . GLU A 1 98 ? -0.601 11.066 -5.977 1.00 93.69 98 GLU A C 1
ATOM 747 O O . GLU A 1 98 ? -1.568 11.787 -6.212 1.00 93.69 98 GLU A O 1
ATOM 752 N N . THR A 1 99 ? -0.755 9.785 -5.635 1.00 95.06 99 THR A N 1
ATOM 753 C CA . THR A 1 99 ? -2.082 9.159 -5.514 1.00 95.06 99 THR A CA 1
ATOM 754 C C . THR A 1 99 ? -2.790 9.600 -4.227 1.00 95.06 99 THR A C 1
ATOM 756 O O . THR A 1 99 ? -3.999 9.821 -4.229 1.00 95.06 99 THR A O 1
ATOM 759 N N . PHE A 1 100 ? -2.054 9.771 -3.124 1.00 94.44 100 PHE A N 1
ATOM 760 C CA . PHE A 1 100 ? -2.617 10.168 -1.828 1.00 94.44 100 PHE A CA 1
ATOM 761 C C . PHE A 1 100 ? -2.894 11.673 -1.703 1.00 94.44 100 PHE A C 1
ATOM 763 O O . PHE A 1 100 ? -3.692 12.064 -0.852 1.00 94.44 100 PHE A O 1
ATOM 770 N N . SER A 1 101 ? -2.304 12.522 -2.550 1.00 91.62 101 SER A N 1
ATOM 771 C CA . SER A 1 101 ? -2.704 13.934 -2.661 1.00 91.62 101 SER A CA 1
ATOM 772 C C . SER A 1 101 ? -4.046 14.128 -3.384 1.00 91.62 101 SER A C 1
ATOM 774 O O . SER A 1 101 ? -4.623 15.210 -3.312 1.00 91.62 101 SER A O 1
ATOM 776 N N . GLN A 1 102 ? -4.563 13.077 -4.034 1.00 91.62 102 GLN A N 1
ATOM 777 C CA . GLN A 1 102 ? -5.800 13.064 -4.825 1.00 91.62 102 GLN A CA 1
ATOM 778 C C . GLN A 1 102 ? -6.893 12.167 -4.206 1.00 91.62 102 GLN A C 1
ATOM 780 O O . GLN A 1 102 ? -7.763 11.663 -4.916 1.00 91.62 102 GLN A O 1
ATOM 785 N N . LEU A 1 103 ? -6.846 11.922 -2.889 1.00 93.25 103 LEU A N 1
ATOM 786 C CA . LEU A 1 103 ? -7.837 11.077 -2.215 1.00 93.25 103 LEU A CA 1
ATOM 787 C C . LEU A 1 103 ? -9.263 11.651 -2.347 1.00 93.25 103 LEU A C 1
ATOM 789 O O . LEU A 1 103 ? -9.462 12.845 -2.106 1.00 93.25 103 LEU A O 1
ATOM 793 N N . PRO A 1 104 ? -10.272 10.811 -2.647 1.00 92.88 104 PRO A N 1
ATOM 794 C CA . PRO A 1 104 ? -11.670 11.212 -2.564 1.00 92.88 104 PRO A CA 1
ATOM 795 C C . PRO A 1 104 ? -12.075 11.461 -1.106 1.00 92.88 104 PRO A C 1
ATOM 797 O O . PRO A 1 104 ? -11.468 10.934 -0.169 1.00 92.88 104 PRO A O 1
ATOM 800 N N . LEU A 1 105 ? -13.138 12.248 -0.906 1.00 88.88 105 LEU A N 1
ATOM 801 C CA . LEU A 1 105 ? -13.527 12.723 0.424 1.00 88.88 105 LEU A CA 1
ATOM 802 C C . LEU A 1 105 ? -13.807 11.591 1.427 1.00 88.88 105 LEU A C 1
ATOM 804 O O . LEU A 1 105 ? -13.478 11.760 2.601 1.00 88.88 105 LEU A O 1
ATOM 808 N N . THR A 1 106 ? -14.341 10.437 1.003 1.00 88.88 106 THR A N 1
ATOM 809 C CA . THR A 1 106 ? -14.622 9.316 1.928 1.00 88.88 106 THR A CA 1
ATOM 810 C C . THR A 1 106 ? -13.352 8.609 2.414 1.00 88.88 106 THR A C 1
ATOM 812 O O . THR A 1 106 ? -13.345 8.002 3.485 1.00 88.88 106 THR A O 1
ATOM 815 N N . LEU A 1 107 ? -12.253 8.741 1.662 1.00 92.00 107 LEU A N 1
ATOM 816 C CA . LEU A 1 107 ? -10.932 8.225 2.010 1.00 92.00 107 LEU A CA 1
ATOM 817 C C . LEU A 1 107 ? -10.024 9.298 2.635 1.00 92.00 107 LEU A C 1
ATOM 819 O O . LEU A 1 107 ? -8.858 9.005 2.918 1.00 92.00 107 LEU A O 1
ATOM 823 N N . THR A 1 108 ? -10.532 10.509 2.902 1.00 90.81 108 THR A N 1
ATOM 824 C CA . THR A 1 108 ? -9.817 11.542 3.674 1.00 90.81 108 THR A CA 1
ATOM 825 C C . THR A 1 108 ? -9.297 10.951 4.981 1.00 90.81 108 THR A C 1
ATOM 827 O O . THR A 1 108 ? -9.973 10.164 5.638 1.00 90.81 108 THR A O 1
ATOM 830 N N . GLY A 1 109 ? -8.067 11.301 5.354 1.00 90.50 109 GLY A N 1
ATOM 831 C CA . GLY A 1 109 ? -7.427 10.730 6.537 1.00 90.50 109 GLY A CA 1
ATOM 832 C C . GLY A 1 109 ? -6.738 9.384 6.296 1.00 90.50 109 GLY A C 1
ATOM 833 O O . GLY A 1 109 ? -5.940 8.975 7.135 1.00 90.50 109 GLY A O 1
ATOM 834 N N . SER A 1 110 ? -6.912 8.741 5.132 1.00 94.75 110 SER A N 1
ATOM 835 C CA . SER A 1 110 ? -6.101 7.570 4.765 1.00 94.75 110 SER A CA 1
ATOM 836 C C . SER A 1 110 ? -4.604 7.900 4.766 1.00 94.75 110 SER A C 1
ATOM 838 O O . SER A 1 110 ? -4.183 9.054 4.604 1.00 94.75 110 SER A O 1
ATOM 840 N N . ARG A 1 111 ? -3.780 6.877 4.986 1.00 95.00 111 ARG A N 1
ATOM 841 C CA . ARG A 1 111 ? -2.317 6.992 5.077 1.00 95.00 111 ARG A CA 1
ATOM 842 C C . ARG A 1 111 ? -1.624 5.962 4.202 1.00 95.00 111 ARG A C 1
ATOM 844 O O . ARG A 1 111 ? -2.209 4.944 3.836 1.00 95.00 111 ARG A O 1
ATOM 851 N N . TYR A 1 112 ? -0.348 6.180 3.934 1.00 96.12 112 TYR A N 1
ATOM 852 C CA . TYR A 1 112 ? 0.525 5.109 3.478 1.00 96.12 112 TYR A CA 1
ATOM 853 C C . TYR A 1 112 ? 1.833 5.109 4.258 1.00 96.12 112 TYR A C 1
ATOM 855 O O . TYR A 1 112 ? 2.224 6.118 4.846 1.00 96.12 112 TYR A O 1
ATOM 863 N N . LEU A 1 113 ? 2.494 3.957 4.284 1.00 94.94 113 LEU A N 1
ATOM 864 C CA . LEU A 1 113 ? 3.847 3.829 4.810 1.00 94.94 113 LEU A CA 1
ATOM 865 C C . LEU A 1 113 ? 4.823 3.814 3.639 1.00 94.94 113 LEU A C 1
ATOM 867 O O . LEU A 1 113 ? 4.571 3.158 2.626 1.00 94.94 113 LEU A O 1
ATOM 871 N N . SER A 1 114 ? 5.940 4.527 3.763 1.00 94.31 114 SER A N 1
ATOM 872 C CA . SER A 1 114 ? 6.974 4.480 2.724 1.00 94.31 114 SER A CA 1
ATOM 873 C C . SER A 1 114 ? 7.558 3.067 2.569 1.00 94.31 114 SER A C 1
ATOM 875 O O . SER A 1 114 ? 7.607 2.291 3.527 1.00 94.31 114 SER A O 1
ATOM 877 N N . THR A 1 115 ? 8.138 2.767 1.407 1.00 94.88 115 THR A N 1
ATOM 878 C CA . THR A 1 115 ? 8.835 1.493 1.142 1.00 94.88 115 THR A CA 1
ATOM 879 C C . THR A 1 115 ? 10.022 1.203 2.073 1.00 94.88 115 THR A C 1
ATOM 881 O O . THR A 1 115 ? 10.588 0.116 2.012 1.00 94.88 115 THR A O 1
ATOM 884 N N . TYR A 1 116 ? 10.455 2.169 2.890 1.00 91.56 116 TYR A N 1
ATOM 885 C CA . TYR A 1 116 ? 11.551 2.012 3.852 1.00 91.56 116 TYR A CA 1
ATOM 886 C C . TYR A 1 116 ? 11.082 1.581 5.244 1.00 91.56 116 TYR A C 1
ATOM 888 O O . TYR A 1 116 ? 11.920 1.296 6.097 1.00 91.56 116 TYR A O 1
ATOM 896 N N . TRP A 1 117 ? 9.769 1.549 5.489 1.00 92.38 117 TRP A N 1
ATOM 897 C CA . TRP A 1 117 ? 9.210 1.259 6.806 1.00 92.38 117 TRP A CA 1
ATOM 898 C C . TRP A 1 117 ? 9.364 -0.219 7.201 1.00 92.38 117 TRP A C 1
ATOM 900 O O . TRP A 1 117 ? 9.857 -0.499 8.289 1.00 92.38 117 TRP A O 1
ATOM 910 N N . LEU A 1 118 ? 9.016 -1.174 6.325 1.00 89.88 118 LEU A N 1
ATOM 911 C CA . LEU A 1 118 ? 9.023 -2.598 6.699 1.00 89.88 118 LEU A CA 1
ATOM 912 C C . LEU A 1 118 ? 10.419 -3.105 7.124 1.00 89.88 118 LEU A C 1
ATOM 914 O O . LEU A 1 118 ? 10.499 -3.709 8.193 1.00 89.88 118 LEU A O 1
ATOM 918 N N . PRO A 1 119 ? 11.525 -2.789 6.412 1.00 88.19 119 PRO A N 1
ATOM 919 C CA . PRO A 1 119 ? 12.873 -3.188 6.834 1.00 88.19 119 PRO A CA 1
ATOM 920 C C . PRO A 1 119 ? 13.328 -2.626 8.190 1.00 88.19 119 PRO A C 1
ATOM 922 O O . PRO A 1 119 ? 14.344 -3.069 8.722 1.00 88.19 119 PRO A O 1
ATOM 925 N N . ARG A 1 120 ? 12.615 -1.636 8.750 1.00 85.75 120 ARG A N 1
ATOM 926 C CA . ARG A 1 120 ? 12.864 -1.113 10.104 1.00 85.75 120 ARG A CA 1
ATOM 927 C C . ARG A 1 120 ? 12.165 -1.912 11.190 1.00 85.75 120 ARG A C 1
ATOM 929 O O . ARG A 1 120 ? 12.667 -1.943 12.304 1.00 85.75 120 ARG A O 1
ATOM 936 N N . VAL A 1 121 ? 11.034 -2.545 10.877 1.00 84.44 121 VAL A N 1
ATOM 937 C CA . VAL A 1 121 ? 10.196 -3.226 11.875 1.00 84.44 121 VAL A CA 1
ATOM 938 C C . VAL A 1 121 ? 10.199 -4.750 11.763 1.00 84.44 121 VAL A C 1
ATOM 940 O O . VAL A 1 121 ? 9.855 -5.421 12.728 1.00 84.44 121 VAL A O 1
ATOM 943 N N . GLU A 1 122 ? 10.593 -5.317 10.618 1.00 84.75 122 GLU A N 1
ATOM 944 C CA . GLU A 1 122 ? 10.470 -6.762 10.358 1.00 84.75 122 GLU A CA 1
ATOM 945 C C . GLU A 1 122 ? 11.379 -7.657 11.215 1.00 84.75 122 GLU A C 1
ATOM 947 O O . GLU A 1 122 ? 11.088 -8.841 11.360 1.00 84.75 122 GLU A O 1
ATOM 952 N N . ASN A 1 123 ? 12.441 -7.091 11.801 1.00 81.12 123 ASN A N 1
ATOM 953 C CA . ASN A 1 123 ? 13.425 -7.798 12.630 1.00 81.12 123 ASN A CA 1
ATOM 954 C C . ASN A 1 123 ? 13.410 -7.345 14.107 1.00 81.12 123 ASN A C 1
ATOM 956 O O . ASN A 1 123 ? 14.386 -7.570 14.819 1.00 81.12 123 ASN A O 1
ATOM 960 N N . LEU A 1 124 ? 12.361 -6.649 14.564 1.00 79.19 124 LEU A N 1
ATOM 961 C CA . LEU A 1 124 ? 12.286 -6.158 15.944 1.00 79.19 124 LEU A CA 1
ATOM 962 C C . LEU A 1 124 ? 11.626 -7.188 16.868 1.00 79.19 124 LEU A C 1
ATOM 964 O O . LEU A 1 124 ? 10.460 -7.540 16.688 1.00 79.19 124 LEU A O 1
ATOM 968 N N . ASP A 1 125 ? 12.349 -7.606 17.905 1.00 76.31 125 ASP A N 1
ATOM 969 C CA . ASP A 1 125 ? 11.824 -8.486 18.950 1.00 76.31 125 ASP A CA 1
ATOM 970 C C . ASP A 1 125 ? 10.867 -7.730 19.884 1.00 76.31 125 ASP A C 1
ATOM 972 O O . ASP A 1 125 ? 11.273 -6.845 20.645 1.00 76.31 125 ASP A O 1
ATOM 976 N N . VAL A 1 126 ? 9.589 -8.112 19.855 1.00 71.06 126 VAL A N 1
ATOM 977 C CA . VAL A 1 126 ? 8.545 -7.547 20.722 1.00 71.06 126 VAL A CA 1
ATOM 978 C C . VAL A 1 126 ? 8.937 -7.693 22.198 1.00 71.06 126 VAL A C 1
ATOM 980 O O . VAL A 1 126 ? 9.311 -8.772 22.652 1.00 71.06 126 VAL A O 1
ATOM 983 N N . GLY A 1 127 ? 8.824 -6.600 22.957 1.00 66.69 127 GLY A N 1
ATOM 984 C CA . GLY A 1 127 ? 9.116 -6.563 24.396 1.00 66.69 127 GLY A CA 1
ATOM 985 C C . GLY A 1 127 ? 10.539 -6.129 24.768 1.00 66.69 127 GLY A C 1
ATOM 986 O O . GLY A 1 127 ? 10.792 -5.883 25.946 1.00 66.69 127 GLY A O 1
ATOM 987 N N . LYS A 1 128 ? 11.456 -5.970 23.803 1.00 80.06 128 LYS A N 1
ATOM 988 C CA . LYS A 1 128 ? 12.779 -5.365 24.049 1.00 80.06 128 LYS A CA 1
ATOM 989 C C . LYS A 1 128 ? 12.731 -3.831 24.001 1.00 80.06 128 LYS A C 1
ATOM 991 O O . LYS A 1 128 ? 11.801 -3.242 23.450 1.00 80.06 128 LYS A O 1
ATOM 996 N N . HIS A 1 129 ? 13.740 -3.162 24.560 1.00 77.62 129 HIS A N 1
ATOM 997 C CA . HIS A 1 129 ? 13.798 -1.693 24.565 1.00 77.62 129 HIS A CA 1
ATOM 998 C C . HIS A 1 129 ? 13.981 -1.122 23.148 1.00 77.62 129 HIS A C 1
ATOM 1000 O O . HIS A 1 129 ? 13.344 -0.135 22.780 1.00 77.62 129 HIS A O 1
ATOM 1006 N N . GLU A 1 130 ? 14.787 -1.794 22.328 1.00 78.81 130 GLU A N 1
ATOM 1007 C CA . GLU A 1 130 ? 15.060 -1.459 20.929 1.00 78.81 130 GLU A CA 1
ATOM 1008 C C . GLU A 1 130 ? 13.779 -1.446 20.087 1.00 78.81 130 GLU A C 1
ATOM 1010 O O . GLU A 1 130 ? 13.624 -0.581 19.226 1.00 78.81 130 GLU A O 1
ATOM 1015 N N . PHE A 1 131 ? 12.831 -2.347 20.381 1.00 79.44 131 PHE A N 1
ATOM 1016 C CA . PHE A 1 131 ? 11.511 -2.352 19.753 1.00 79.44 131 PHE A CA 1
ATOM 1017 C C . PHE A 1 131 ? 10.791 -1.026 20.016 1.00 79.44 131 PHE A C 1
ATOM 1019 O O . PHE A 1 131 ? 10.418 -0.355 19.063 1.00 79.44 131 PHE A O 1
ATOM 1026 N N . LEU A 1 132 ? 10.667 -0.580 21.272 1.00 77.50 132 LEU A N 1
ATOM 1027 C CA . LEU A 1 132 ? 9.974 0.678 21.602 1.00 77.50 132 LEU A CA 1
ATOM 1028 C C . LEU A 1 132 ? 10.602 1.899 20.904 1.00 77.50 132 LEU A C 1
ATOM 1030 O O . LEU A 1 132 ? 9.886 2.765 20.399 1.00 77.50 132 LEU A O 1
ATOM 1034 N N . VAL A 1 133 ? 11.936 1.955 20.836 1.00 82.19 133 VAL A N 1
ATOM 1035 C CA . VAL A 1 133 ? 12.666 3.053 20.181 1.00 82.19 133 VAL A CA 1
ATOM 1036 C C . VAL A 1 133 ? 12.440 3.052 18.665 1.00 82.19 133 VAL A C 1
ATOM 1038 O O . VAL A 1 133 ? 12.082 4.086 18.096 1.00 82.19 133 VAL A O 1
ATOM 1041 N N . GLU A 1 134 ? 12.605 1.909 17.995 1.00 81.62 134 GLU A N 1
ATOM 1042 C CA . GLU A 1 134 ? 12.408 1.818 16.543 1.00 81.62 134 GLU A CA 1
ATOM 1043 C C . GLU A 1 134 ? 10.923 1.927 16.148 1.00 81.62 134 GLU A C 1
ATOM 1045 O O . GLU A 1 134 ? 10.630 2.498 15.100 1.00 81.62 134 GLU A O 1
ATOM 1050 N N . MET A 1 135 ? 9.968 1.507 16.991 1.00 77.50 135 MET A N 1
ATOM 1051 C CA . MET A 1 135 ? 8.526 1.757 16.798 1.00 77.50 135 MET A CA 1
ATOM 1052 C C . MET A 1 135 ? 8.210 3.262 16.744 1.00 77.50 135 MET A C 1
ATOM 1054 O O . MET A 1 135 ? 7.442 3.703 15.884 1.00 77.50 135 MET A O 1
ATOM 1058 N N . GLU A 1 136 ? 8.824 4.071 17.614 1.00 81.50 136 GLU A N 1
ATOM 1059 C CA . GLU A 1 136 ? 8.651 5.531 17.611 1.00 81.50 136 GLU A CA 1
ATOM 1060 C C . GLU A 1 136 ? 9.322 6.179 16.388 1.00 81.50 136 GLU A C 1
ATOM 1062 O O . GLU A 1 136 ? 8.756 7.063 15.742 1.00 81.50 136 GLU A O 1
ATOM 1067 N N . VAL A 1 137 ? 10.507 5.698 15.994 1.00 83.56 137 VAL A N 1
ATOM 1068 C CA . VAL A 1 137 ? 11.166 6.124 14.746 1.00 83.56 137 VAL A CA 1
ATOM 1069 C C . VAL A 1 137 ? 10.336 5.732 13.517 1.00 83.56 137 VAL A C 1
ATOM 1071 O O . VAL A 1 137 ? 10.246 6.521 12.572 1.00 83.56 137 VAL A O 1
ATOM 1074 N N . ALA A 1 138 ? 9.681 4.569 13.535 1.00 83.94 138 ALA A N 1
ATOM 1075 C CA . ALA A 1 138 ? 8.863 4.054 12.441 1.00 83.94 138 ALA A CA 1
ATOM 1076 C C . ALA A 1 138 ? 7.687 4.986 12.092 1.00 83.94 138 ALA A C 1
ATOM 1078 O O . ALA A 1 138 ? 7.335 5.106 10.916 1.00 83.94 138 ALA A O 1
ATOM 1079 N N . LYS A 1 139 ? 7.141 5.728 13.070 1.00 83.81 139 LYS A N 1
ATOM 1080 C CA . LYS A 1 139 ? 6.064 6.715 12.849 1.00 83.81 139 LYS A CA 1
ATOM 1081 C C . LYS A 1 139 ? 6.448 7.829 11.867 1.00 83.81 139 LYS A C 1
ATOM 1083 O O . LYS A 1 139 ? 5.590 8.354 11.166 1.00 83.81 139 LYS A O 1
ATOM 1088 N N . LYS A 1 140 ? 7.739 8.152 11.734 1.00 84.81 140 LYS A N 1
ATOM 1089 C CA . LYS A 1 140 ? 8.242 9.172 10.789 1.00 84.81 140 LYS A CA 1
ATOM 1090 C C . LYS A 1 140 ? 8.063 8.787 9.315 1.00 84.81 140 LYS A C 1
ATOM 1092 O O . LYS A 1 140 ? 8.208 9.643 8.451 1.00 84.81 140 LYS A O 1
ATOM 1097 N N . TRP A 1 141 ? 7.767 7.517 9.033 1.00 85.31 141 TRP A N 1
ATOM 1098 C CA . TRP A 1 141 ? 7.545 6.987 7.685 1.00 85.31 141 TRP A CA 1
ATOM 1099 C C . TRP A 1 141 ? 6.060 6.849 7.319 1.00 85.31 141 TRP A C 1
ATOM 1101 O O . TRP A 1 141 ? 5.751 6.341 6.239 1.00 85.31 141 TRP A O 1
ATOM 1111 N N . ILE A 1 142 ? 5.164 7.290 8.208 1.00 87.75 142 ILE A N 1
ATOM 1112 C CA . ILE A 1 142 ? 3.740 7.482 7.938 1.00 87.75 142 ILE A CA 1
ATOM 1113 C C . ILE A 1 142 ? 3.582 8.766 7.121 1.00 87.75 142 ILE A C 1
ATOM 1115 O O . ILE A 1 142 ? 4.032 9.837 7.531 1.00 87.75 142 ILE A O 1
ATOM 1119 N N . LEU A 1 143 ? 2.915 8.660 5.975 1.00 88.69 143 LEU A N 1
ATOM 1120 C CA . LEU A 1 143 ? 2.725 9.748 5.020 1.00 88.69 143 LEU A CA 1
ATOM 1121 C C . LEU A 1 143 ? 1.227 9.937 4.694 1.00 88.69 143 LEU A C 1
ATOM 1123 O O . LEU A 1 143 ? 0.452 8.975 4.767 1.00 88.69 143 LEU A O 1
ATOM 1127 N N . PRO A 1 144 ? 0.780 11.171 4.377 1.00 80.44 144 PRO A N 1
ATOM 1128 C CA . PRO A 1 144 ? 1.582 12.394 4.210 1.00 80.44 144 PRO A CA 1
ATOM 1129 C C . PRO A 1 144 ? 1.971 13.110 5.520 1.00 80.44 144 PRO A C 1
ATOM 1131 O O . PRO A 1 144 ? 2.763 14.045 5.483 1.00 80.44 144 PRO A O 1
ATOM 1134 N N . SER A 1 145 ? 1.444 12.688 6.677 1.00 79.31 145 SER A N 1
ATOM 1135 C CA . SER A 1 145 ? 1.778 13.262 7.990 1.00 79.31 145 SER A CA 1
ATOM 1136 C C . SER A 1 145 ? 2.151 12.166 8.995 1.00 79.31 145 SER A C 1
ATOM 1138 O O . SER A 1 145 ? 1.387 11.202 9.114 1.00 79.31 145 SER A O 1
ATOM 1140 N N . PRO A 1 146 ? 3.241 12.336 9.775 1.00 73.19 146 PRO A N 1
ATOM 1141 C CA . PRO A 1 146 ? 3.601 11.430 10.865 1.00 73.19 146 PRO A CA 1
ATOM 1142 C C . PRO A 1 146 ? 2.707 11.602 12.103 1.00 73.19 146 PRO A C 1
ATOM 1144 O O . PRO A 1 146 ? 2.671 10.723 12.960 1.00 73.19 146 PRO A O 1
ATOM 1147 N N . VAL A 1 147 ? 1.977 12.720 12.210 1.00 73.75 147 VAL A N 1
ATOM 1148 C CA . VAL A 1 147 ? 0.965 12.928 13.253 1.00 73.75 147 VAL A CA 1
ATOM 1149 C C . VAL A 1 147 ? -0.325 12.240 12.822 1.00 73.75 147 VAL A C 1
ATOM 1151 O O . VAL A 1 147 ? -0.846 12.507 11.731 1.00 73.75 147 VAL A O 1
ATOM 1154 N N . MET A 1 148 ? -0.840 11.364 13.683 1.00 78.12 148 MET A N 1
ATOM 1155 C CA . MET A 1 148 ? -1.980 10.510 13.384 1.00 78.12 148 MET A CA 1
ATOM 1156 C C . MET A 1 148 ? -2.969 10.451 14.546 1.00 78.12 148 MET A C 1
ATOM 1158 O O . MET A 1 148 ? -2.614 10.047 15.649 1.00 78.12 148 MET A O 1
ATOM 1162 N N . ASP A 1 149 ? -4.224 10.773 14.247 1.00 85.00 149 ASP A N 1
ATOM 1163 C CA . ASP A 1 149 ? -5.372 10.323 15.025 1.00 85.00 149 ASP A CA 1
ATOM 1164 C C . ASP A 1 149 ? -5.928 9.053 14.365 1.00 85.00 149 ASP A C 1
ATOM 1166 O O . ASP A 1 149 ? -6.501 9.110 13.275 1.00 85.00 149 ASP A O 1
ATOM 1170 N N . TRP A 1 150 ? -5.758 7.901 15.018 1.00 85.44 150 TRP A N 1
ATOM 1171 C CA . TRP A 1 150 ? -6.263 6.613 14.532 1.00 85.44 150 TRP A CA 1
ATOM 1172 C C . TRP A 1 150 ? -7.793 6.554 14.405 1.00 85.44 150 TRP A C 1
ATOM 1174 O O . TRP A 1 150 ? -8.294 5.661 13.728 1.00 85.44 150 TRP A O 1
ATOM 1184 N N . ALA A 1 151 ? -8.554 7.464 15.026 1.00 84.06 151 ALA A N 1
ATOM 1185 C CA . ALA A 1 151 ? -9.998 7.566 14.797 1.00 84.06 151 ALA A CA 1
ATOM 1186 C C . ALA A 1 151 ? -10.340 8.071 13.382 1.00 84.06 151 ALA A C 1
ATOM 1188 O O . ALA A 1 151 ? -11.414 7.753 12.873 1.00 84.06 151 ALA A O 1
ATOM 1189 N N . GLN A 1 152 ? -9.428 8.829 12.757 1.00 87.12 152 GLN A N 1
ATOM 1190 C CA . GLN A 1 152 ? -9.608 9.505 11.465 1.00 87.12 152 GLN A CA 1
ATOM 1191 C C . GLN A 1 152 ? -8.902 8.807 10.292 1.00 87.12 152 GLN A C 1
ATOM 1193 O O . GLN A 1 152 ? -8.939 9.318 9.176 1.00 87.12 152 GLN A O 1
ATOM 1198 N N . VAL A 1 153 ? -8.238 7.667 10.506 1.00 91.25 153 VAL A N 1
ATOM 1199 C CA . VAL A 1 153 ? -7.565 6.911 9.435 1.00 91.25 153 VAL A CA 1
ATOM 1200 C C . VAL A 1 153 ? -8.436 5.719 9.033 1.00 91.25 153 VAL A C 1
ATOM 1202 O O . VAL A 1 153 ? -8.359 4.696 9.703 1.00 91.25 153 VAL A O 1
ATOM 1205 N N . PRO A 1 154 ? -9.245 5.782 7.956 1.00 93.44 154 PRO A N 1
ATOM 1206 C CA . PRO A 1 154 ? -10.067 4.641 7.543 1.00 93.44 154 PRO A CA 1
ATOM 1207 C C . PRO A 1 154 ? -9.230 3.517 6.907 1.00 93.44 154 PRO A C 1
ATOM 1209 O O . PRO A 1 154 ? -9.531 2.332 7.088 1.00 93.44 154 PRO A O 1
ATOM 1212 N N . TYR A 1 155 ? -8.152 3.871 6.194 1.00 96.12 155 TYR A N 1
ATOM 1213 C CA . TYR A 1 155 ? -7.253 2.919 5.539 1.00 96.12 155 TYR A CA 1
ATOM 1214 C C . TYR A 1 155 ? -5.780 3.316 5.648 1.00 96.12 155 TYR A C 1
ATOM 1216 O O . TYR A 1 155 ? -5.426 4.497 5.631 1.00 96.12 155 TYR A O 1
ATOM 1224 N N . MET A 1 156 ? -4.907 2.308 5.674 1.00 96.06 156 MET A N 1
ATOM 1225 C CA . MET A 1 156 ? -3.464 2.478 5.523 1.00 96.06 156 MET A CA 1
ATOM 1226 C C . MET A 1 156 ? -2.903 1.514 4.478 1.00 96.06 156 MET A C 1
ATOM 1228 O O . MET A 1 156 ? -3.136 0.310 4.551 1.00 96.06 156 MET A O 1
ATOM 1232 N N . PHE A 1 157 ? -2.142 2.035 3.521 1.00 97.81 157 PHE A N 1
ATOM 1233 C CA . PHE A 1 157 ? -1.524 1.252 2.451 1.00 97.81 157 PHE A CA 1
ATOM 1234 C C . PHE A 1 157 ? -0.030 1.065 2.731 1.00 97.81 157 PHE A C 1
ATOM 1236 O O . PHE A 1 157 ? 0.686 2.023 3.014 1.00 97.81 157 PHE A O 1
ATOM 1243 N N . ILE A 1 158 ? 0.457 -0.170 2.659 1.00 97.38 158 ILE A N 1
ATOM 1244 C CA . ILE A 1 158 ? 1.834 -0.528 3.014 1.00 97.38 158 ILE A CA 1
ATOM 1245 C C . ILE A 1 158 ? 2.430 -1.343 1.860 1.00 97.38 158 ILE A C 1
ATOM 1247 O O . ILE A 1 158 ? 2.125 -2.533 1.727 1.00 97.38 158 ILE A O 1
ATOM 1251 N N . PRO A 1 159 ? 3.265 -0.734 1.000 1.00 97.31 159 PRO A N 1
ATOM 125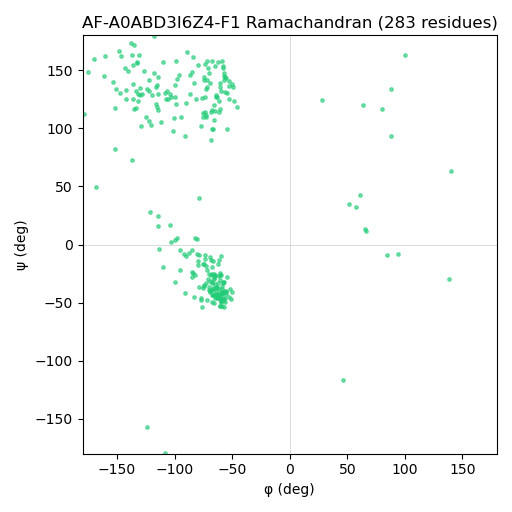2 C CA . PRO A 1 159 ? 4.070 -1.465 0.033 1.00 97.31 159 PRO A CA 1
ATOM 1253 C C . PRO A 1 159 ? 5.069 -2.376 0.759 1.00 97.31 159 PRO A C 1
ATOM 1255 O O . PRO A 1 159 ? 5.838 -1.931 1.610 1.00 97.31 159 PRO A O 1
ATOM 1258 N N . ILE A 1 160 ? 5.063 -3.657 0.407 1.00 96.00 160 ILE A N 1
ATOM 1259 C CA . ILE A 1 160 ? 5.903 -4.708 0.986 1.00 96.00 160 ILE A CA 1
ATOM 1260 C C . ILE A 1 160 ? 6.965 -5.083 -0.048 1.00 96.00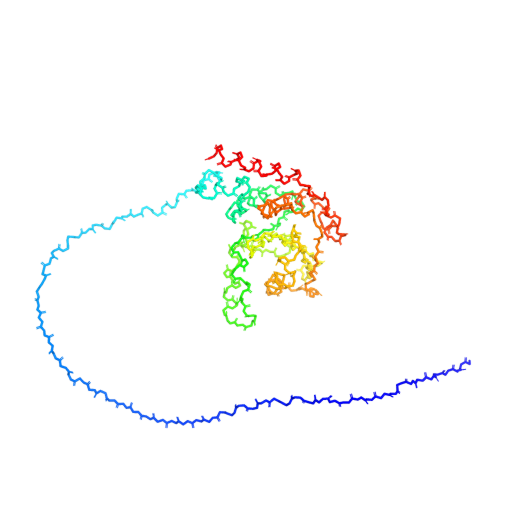 160 ILE A C 1
ATOM 1262 O O . ILE A 1 160 ? 6.612 -5.453 -1.169 1.00 96.00 160 ILE A O 1
ATOM 1266 N N . HIS A 1 161 ? 8.243 -5.029 0.332 1.00 94.06 161 HIS A N 1
ATOM 1267 C CA . HIS A 1 161 ? 9.365 -5.446 -0.511 1.00 94.06 161 HIS A CA 1
ATOM 1268 C C . HIS A 1 161 ? 10.269 -6.430 0.220 1.00 94.06 161 HIS A C 1
ATOM 1270 O O . HIS A 1 161 ? 10.745 -6.145 1.316 1.00 94.06 161 HIS A O 1
ATOM 1276 N N . GLY A 1 162 ? 10.553 -7.546 -0.433 1.00 89.69 162 GLY A N 1
ATOM 1277 C CA . GLY A 1 162 ? 11.452 -8.593 0.030 1.00 89.69 162 GLY A CA 1
ATOM 1278 C C . GLY A 1 162 ? 11.698 -9.570 -1.114 1.00 89.69 162 GLY A C 1
ATOM 1279 O O . GLY A 1 162 ? 10.932 -9.602 -2.070 1.00 89.69 162 GLY A O 1
ATOM 1280 N N . TYR A 1 163 ? 12.783 -10.346 -1.066 1.00 88.19 163 TYR A N 1
ATOM 1281 C CA . TYR A 1 163 ? 13.027 -11.433 -2.032 1.00 88.19 163 TYR A CA 1
ATOM 1282 C C . TYR A 1 163 ? 12.919 -11.040 -3.524 1.00 88.19 163 TYR A C 1
ATOM 1284 O O . TYR A 1 163 ? 12.494 -11.842 -4.350 1.00 88.19 163 TYR A O 1
ATOM 1292 N N . LEU A 1 164 ? 13.326 -9.807 -3.866 1.00 90.75 164 LEU A N 1
ATOM 1293 C CA . LEU A 1 164 ? 13.197 -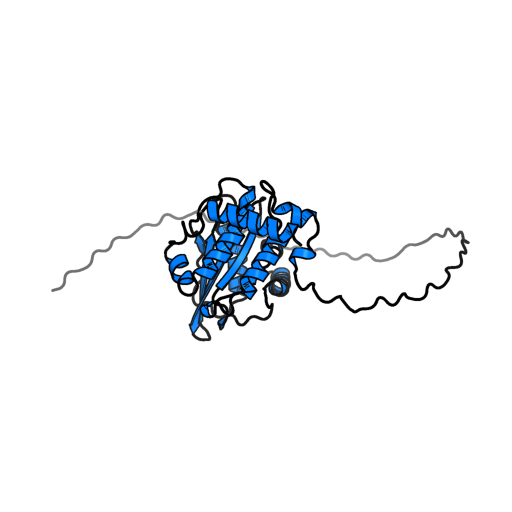9.213 -5.209 1.00 90.75 164 LEU A CA 1
ATOM 1294 C C . LEU A 1 164 ? 11.747 -9.159 -5.732 1.00 90.75 164 LEU A C 1
ATOM 1296 O O . LEU A 1 164 ? 11.513 -9.238 -6.935 1.00 90.75 164 LEU A O 1
ATOM 1300 N N . HIS A 1 165 ? 10.776 -8.998 -4.835 1.00 95.25 165 HIS A N 1
ATOM 1301 C CA . HIS A 1 165 ? 9.348 -8.985 -5.133 1.00 95.25 165 HIS A CA 1
ATOM 1302 C C . HIS A 1 165 ? 8.623 -7.857 -4.391 1.00 95.25 165 HIS A C 1
ATOM 1304 O O . HIS A 1 165 ? 9.053 -7.403 -3.328 1.00 95.25 165 HIS A O 1
ATOM 1310 N N . TRP A 1 166 ? 7.498 -7.418 -4.955 1.00 97.00 166 TRP A N 1
ATOM 1311 C CA . TRP A 1 166 ? 6.623 -6.388 -4.399 1.00 97.00 166 TRP A CA 1
ATOM 1312 C C . TRP A 1 166 ? 5.200 -6.927 -4.213 1.00 97.00 166 TRP A C 1
ATOM 1314 O O . TRP A 1 166 ? 4.598 -7.472 -5.139 1.00 97.00 166 TRP A O 1
ATOM 1324 N N . SER A 1 167 ? 4.625 -6.697 -3.034 1.00 97.00 167 SER A N 1
ATOM 1325 C CA . SER A 1 167 ? 3.195 -6.904 -2.765 1.00 97.00 167 SER A CA 1
ATOM 1326 C C . SER A 1 167 ? 2.618 -5.724 -1.980 1.00 97.00 167 SER A C 1
ATOM 1328 O O . SER A 1 167 ? 3.364 -4.870 -1.503 1.00 97.00 167 SER A O 1
ATOM 1330 N N . LEU A 1 168 ? 1.300 -5.674 -1.805 1.00 97.69 168 LEU A N 1
ATOM 1331 C CA . LEU A 1 168 ? 0.625 -4.616 -1.051 1.00 97.69 168 LEU A CA 1
ATOM 1332 C C . LEU A 1 168 ? -0.066 -5.210 0.182 1.00 97.69 168 LEU A C 1
ATOM 1334 O O . LEU A 1 168 ? -0.737 -6.237 0.093 1.00 97.69 168 LEU A O 1
ATOM 1338 N N . MET A 1 169 ? 0.073 -4.555 1.331 1.00 97.31 169 MET A N 1
ATOM 1339 C CA . MET A 1 169 ? -0.801 -4.769 2.483 1.00 97.31 169 MET A CA 1
ATOM 1340 C C . MET A 1 169 ? -1.724 -3.554 2.616 1.00 97.31 169 MET A C 1
ATOM 1342 O O . MET A 1 169 ? -1.259 -2.416 2.573 1.00 97.31 169 MET A O 1
ATOM 1346 N N . VAL A 1 170 ? -3.023 -3.786 2.785 1.00 97.56 170 VAL A N 1
ATOM 1347 C CA . VAL A 1 170 ? -4.010 -2.742 3.085 1.00 97.56 170 VAL A CA 1
ATOM 1348 C C . VAL A 1 170 ? -4.576 -3.004 4.470 1.00 97.56 170 VAL A C 1
ATOM 1350 O O . VAL A 1 170 ? -5.196 -4.037 4.721 1.00 97.56 170 VAL A O 1
ATOM 1353 N N . VAL A 1 171 ? -4.365 -2.059 5.374 1.00 96.50 171 VAL A N 1
ATOM 1354 C CA . VAL A 1 171 ? -5.022 -2.010 6.676 1.00 96.50 171 VAL A CA 1
ATOM 1355 C C . VAL A 1 171 ? -6.348 -1.280 6.494 1.00 96.50 171 VAL A C 1
ATOM 1357 O O . VAL A 1 171 ? -6.369 -0.177 5.951 1.00 96.50 171 VAL A O 1
ATOM 1360 N N . ARG A 1 172 ? -7.449 -1.863 6.966 1.00 95.31 172 ARG A N 1
ATOM 1361 C CA . ARG A 1 172 ? -8.723 -1.166 7.178 1.00 95.31 172 ARG A CA 1
ATOM 1362 C C . ARG A 1 172 ? -8.937 -1.013 8.675 1.00 95.31 172 ARG A C 1
ATOM 1364 O O . ARG A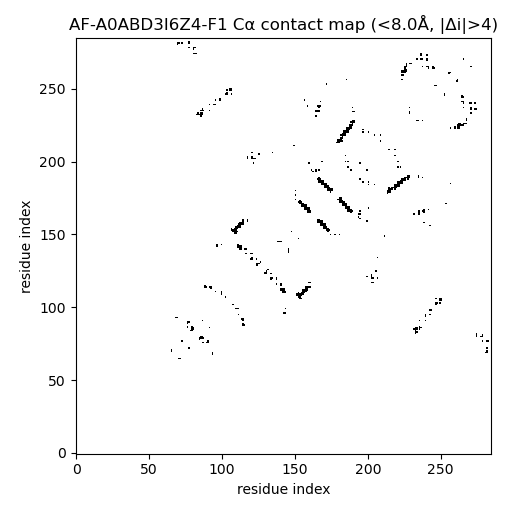 1 172 ? -8.846 -2.002 9.405 1.00 95.31 172 ARG A O 1
ATOM 1371 N N . ILE A 1 173 ? -9.250 0.199 9.106 1.00 93.19 173 ILE A N 1
ATOM 1372 C CA . ILE A 1 173 ? -9.551 0.532 10.497 1.00 93.19 173 ILE A CA 1
ATOM 1373 C C . ILE A 1 173 ? -11.014 0.960 10.546 1.00 93.19 173 ILE A C 1
ATOM 1375 O O . ILE A 1 173 ? -11.483 1.750 9.729 1.00 93.19 173 ILE A O 1
ATOM 1379 N N . ILE A 1 174 ? -11.756 0.367 11.471 1.00 90.81 174 ILE A N 1
ATOM 1380 C CA . ILE A 1 174 ? -13.188 0.571 11.642 1.00 90.81 174 ILE A CA 1
ATOM 1381 C C . ILE A 1 174 ? -13.376 1.115 13.054 1.00 90.81 174 ILE A C 1
ATOM 1383 O O . ILE A 1 174 ? -13.285 0.374 14.034 1.00 90.81 174 ILE A O 1
ATOM 1387 N N . THR A 1 175 ? -13.600 2.423 13.150 1.00 88.81 175 THR A N 1
ATOM 1388 C CA . THR A 1 175 ? -13.967 3.101 14.396 1.00 88.81 175 THR A CA 1
ATOM 1389 C C . THR A 1 175 ? -15.413 2.734 14.727 1.00 88.81 175 THR A C 1
ATOM 1391 O O . THR A 1 175 ? -16.330 3.130 14.012 1.00 88.81 175 THR A O 1
ATOM 1394 N N . ILE A 1 176 ? -15.614 1.933 15.774 1.00 86.62 176 ILE A N 1
ATOM 1395 C CA . ILE A 1 176 ? -16.944 1.497 16.238 1.00 86.62 176 ILE A CA 1
ATOM 1396 C C . ILE A 1 176 ? -17.462 2.484 17.290 1.00 86.62 176 ILE A C 1
ATOM 1398 O O . ILE A 1 176 ? -18.622 2.884 17.254 1.00 86.62 176 ILE A O 1
ATOM 1402 N N . THR A 1 177 ? -16.582 2.924 18.191 1.00 85.56 177 THR A N 1
ATOM 1403 C CA . THR A 1 177 ? -16.789 4.069 19.091 1.00 85.56 177 THR A CA 1
ATOM 1404 C C . THR A 1 177 ? -15.497 4.891 19.162 1.00 85.56 177 THR A C 1
ATOM 1406 O O . THR A 1 177 ? -14.459 4.473 18.645 1.00 85.56 177 THR A O 1
ATOM 1409 N N . SER A 1 178 ? -15.521 6.048 19.830 1.00 81.12 178 SER A N 1
ATOM 1410 C CA . SER A 1 178 ? -14.325 6.876 20.074 1.00 81.12 178 SER A CA 1
ATOM 1411 C C . SER A 1 178 ? -13.169 6.119 20.755 1.00 81.12 178 SER A C 1
ATOM 1413 O O . SER A 1 178 ? -12.002 6.450 20.532 1.00 81.12 178 SER A O 1
ATOM 1415 N N . SER A 1 179 ? -13.493 5.084 21.534 1.00 81.31 179 SER A N 1
ATOM 1416 C CA . SER A 1 179 ? -12.571 4.240 22.302 1.00 81.31 179 SER A CA 1
ATOM 1417 C C . SER A 1 179 ? -12.669 2.756 21.916 1.00 81.31 179 SER A C 1
ATOM 1419 O O . SER A 1 179 ? -12.494 1.887 22.767 1.00 81.31 179 SER A O 1
ATOM 1421 N N . HIS A 1 180 ? -13.053 2.431 20.677 1.00 88.31 180 HIS A N 1
ATOM 1422 C CA . HIS A 1 180 ? -13.137 1.035 20.236 1.00 88.31 180 HIS A CA 1
ATOM 1423 C C . HIS A 1 180 ? -12.913 0.906 18.730 1.00 88.31 180 HIS A C 1
ATOM 1425 O O . HIS A 1 180 ? -13.694 1.419 17.918 1.00 88.31 180 HIS A O 1
ATOM 1431 N N . ARG A 1 181 ? -11.844 0.199 18.352 1.00 90.00 181 ARG A N 1
ATOM 1432 C CA . ARG A 1 181 ? -11.404 0.053 16.957 1.00 90.00 181 ARG A CA 1
ATOM 1433 C C . ARG A 1 181 ? -11.317 -1.416 16.566 1.00 90.00 181 ARG A C 1
ATOM 1435 O O . ARG A 1 181 ? -10.726 -2.232 17.268 1.00 90.00 181 ARG A O 1
ATOM 1442 N N . GLN A 1 182 ? -11.860 -1.743 15.401 1.00 92.25 182 GLN A N 1
ATOM 1443 C CA . GLN A 1 182 ? -11.687 -3.038 14.750 1.00 92.25 182 GLN A CA 1
ATOM 1444 C C . GLN A 1 182 ? -10.736 -2.871 13.565 1.00 92.25 182 GLN A C 1
ATOM 1446 O O . GLN A 1 182 ? -10.979 -2.056 12.677 1.00 92.25 182 GLN A O 1
ATOM 1451 N N . VAL A 1 183 ? -9.665 -3.665 13.523 1.00 94.69 183 VAL A N 1
ATOM 1452 C CA . VAL A 1 183 ? -8.663 -3.593 12.450 1.00 94.69 183 VAL A CA 1
ATOM 1453 C C . VAL A 1 183 ? -8.666 -4.878 11.621 1.00 94.69 183 VAL A C 1
ATOM 1455 O O . VAL A 1 183 ? -8.908 -5.986 12.119 1.00 94.69 183 VAL A O 1
ATOM 1458 N N . ARG A 1 184 ? -8.440 -4.724 10.315 1.00 95.00 184 ARG A N 1
ATOM 1459 C CA . ARG A 1 184 ? -8.321 -5.808 9.335 1.00 95.00 184 ARG A CA 1
ATOM 1460 C C . ARG A 1 184 ? -7.108 -5.575 8.451 1.00 95.00 184 ARG A C 1
ATOM 1462 O O . ARG A 1 184 ? -6.942 -4.486 7.913 1.00 95.00 184 ARG A O 1
ATOM 1469 N N . LEU A 1 185 ? -6.302 -6.613 8.279 1.00 96.25 185 LEU A N 1
ATOM 1470 C CA . LEU A 1 185 ? -5.161 -6.642 7.372 1.00 96.25 185 LEU A CA 1
ATOM 1471 C C . LEU A 1 185 ? -5.538 -7.435 6.121 1.00 96.25 185 LEU A C 1
ATOM 1473 O O . LEU A 1 185 ? -5.970 -8.582 6.232 1.00 96.25 185 LEU A O 1
ATOM 1477 N N . TYR A 1 186 ? -5.343 -6.852 4.944 1.00 96.19 186 TYR A N 1
ATOM 1478 C CA . TYR A 1 186 ? -5.527 -7.517 3.657 1.00 96.19 186 TYR A CA 1
ATOM 1479 C C . TYR A 1 186 ? -4.191 -7.589 2.927 1.00 96.19 186 TYR A C 1
ATOM 1481 O O . TYR A 1 186 ? -3.597 -6.552 2.644 1.00 96.19 186 TYR A O 1
ATOM 1489 N N . HIS A 1 187 ? -3.722 -8.793 2.602 1.00 96.44 187 HIS A N 1
ATOM 1490 C CA . HIS A 1 187 ? -2.512 -8.997 1.800 1.00 96.44 187 HIS A CA 1
ATOM 1491 C C . HIS A 1 187 ? -2.889 -9.280 0.345 1.00 96.44 187 HIS A C 1
ATOM 1493 O O . HIS A 1 187 ? -3.608 -10.242 0.072 1.00 96.44 187 HIS A O 1
ATOM 1499 N N . LEU A 1 188 ? -2.413 -8.431 -0.566 1.00 96.00 188 LEU A N 1
ATOM 1500 C CA . LEU A 1 188 ? -2.647 -8.493 -2.005 1.00 96.00 188 LEU A CA 1
ATOM 1501 C C . LEU A 1 188 ? -1.316 -8.782 -2.700 1.00 96.00 188 LEU A C 1
ATOM 1503 O O . LEU A 1 188 ? -0.388 -7.969 -2.648 1.00 96.00 188 LEU A O 1
ATOM 1507 N N . ASP A 1 189 ? -1.221 -9.935 -3.358 1.00 95.50 189 ASP A N 1
ATOM 1508 C CA . ASP A 1 189 ? 0.029 -10.424 -3.936 1.00 95.50 189 ASP A CA 1
ATOM 1509 C C . ASP A 1 189 ? -0.165 -10.935 -5.371 1.00 95.50 189 ASP A C 1
ATOM 1511 O O . ASP A 1 189 ? -0.876 -11.913 -5.607 1.00 95.50 189 ASP A O 1
ATOM 1515 N N . SER A 1 190 ? 0.508 -10.282 -6.324 1.00 94.19 190 SER A N 1
ATOM 1516 C CA . SER A 1 190 ? 0.527 -10.677 -7.741 1.00 94.19 190 SER A CA 1
ATOM 1517 C C . SER A 1 190 ? 1.384 -11.925 -8.015 1.00 94.19 190 SER A C 1
ATOM 1519 O O . SER A 1 190 ? 1.310 -12.476 -9.114 1.00 94.19 190 SER A O 1
ATOM 1521 N N . HIS A 1 191 ? 2.159 -12.402 -7.032 1.00 93.00 191 HIS A N 1
ATOM 1522 C CA . HIS A 1 191 ? 2.932 -13.646 -7.089 1.00 93.00 191 HIS A CA 1
ATOM 1523 C C . HIS A 1 191 ? 2.810 -14.443 -5.777 1.00 93.00 191 HIS A C 1
ATOM 1525 O O . HIS A 1 191 ? 3.754 -14.512 -4.982 1.00 93.00 191 HIS A O 1
ATOM 1531 N N . PRO A 1 192 ? 1.644 -15.064 -5.522 1.00 85.00 192 PRO A N 1
ATOM 1532 C CA . PRO A 1 192 ? 1.387 -15.740 -4.259 1.00 85.00 192 PRO A CA 1
ATOM 1533 C C . PRO A 1 192 ? 2.385 -16.879 -4.026 1.00 85.00 192 PRO A C 1
ATOM 1535 O O . PRO A 1 192 ? 2.385 -17.866 -4.758 1.00 85.00 192 PRO A O 1
ATOM 1538 N N . GLY A 1 193 ? 3.190 -16.749 -2.972 1.00 83.19 193 GLY A N 1
ATOM 1539 C CA . GLY A 1 193 ? 4.190 -17.740 -2.563 1.00 83.19 193 GLY A CA 1
ATOM 1540 C C . GLY A 1 193 ? 5.520 -17.121 -2.135 1.00 83.19 193 GLY A C 1
ATOM 1541 O O . GLY A 1 193 ? 6.167 -17.665 -1.246 1.00 83.19 193 GLY A O 1
ATOM 1542 N N . ILE A 1 194 ? 5.893 -15.961 -2.692 1.00 88.19 194 ILE A N 1
ATOM 1543 C CA . ILE A 1 194 ? 7.129 -15.256 -2.304 1.00 88.19 194 ILE A CA 1
ATOM 1544 C C . ILE A 1 194 ? 6.931 -14.543 -0.961 1.00 88.19 194 ILE A C 1
ATOM 1546 O O . ILE A 1 194 ? 7.666 -14.784 -0.001 1.00 88.19 194 ILE A O 1
ATOM 1550 N N . HIS A 1 195 ? 5.898 -13.706 -0.850 1.00 90.69 195 HIS A N 1
ATOM 1551 C CA . HIS A 1 195 ? 5.509 -13.108 0.424 1.00 90.69 195 HIS A CA 1
ATOM 1552 C C . HIS A 1 195 ? 4.483 -14.002 1.122 1.00 90.69 195 HIS A C 1
ATOM 1554 O O . HIS A 1 195 ? 3.279 -13.908 0.899 1.00 90.69 195 HIS A O 1
ATOM 1560 N N . LEU A 1 196 ? 4.960 -14.894 1.995 1.00 88.62 196 LEU A N 1
ATOM 1561 C CA . LEU A 1 196 ? 4.077 -15.671 2.867 1.00 88.62 196 LEU A CA 1
ATOM 1562 C C . LEU A 1 196 ? 3.292 -14.709 3.785 1.00 88.62 196 LEU A C 1
ATOM 1564 O O . LEU A 1 196 ? 3.934 -13.962 4.531 1.00 88.62 196 LEU A O 1
ATOM 1568 N N . PRO A 1 197 ? 1.940 -14.726 3.797 1.00 87.12 197 PRO A N 1
ATOM 1569 C CA . PRO A 1 197 ? 1.145 -13.715 4.500 1.00 87.12 197 PRO A CA 1
ATOM 1570 C C . PRO A 1 197 ? 1.504 -13.578 5.982 1.00 87.12 197 PRO A C 1
ATOM 1572 O O . PRO A 1 197 ? 1.677 -12.468 6.470 1.00 87.12 197 PRO A O 1
ATOM 1575 N N . ASN A 1 198 ? 1.706 -14.695 6.689 1.00 86.94 198 ASN A N 1
ATOM 1576 C CA . ASN A 1 198 ? 2.082 -14.679 8.106 1.00 86.94 198 ASN A CA 1
ATOM 1577 C C . ASN A 1 198 ? 3.465 -14.063 8.351 1.00 86.94 198 ASN A C 1
ATOM 1579 O O . ASN A 1 198 ? 3.693 -13.502 9.417 1.00 86.94 198 ASN A O 1
ATOM 1583 N N . ARG A 1 199 ? 4.381 -14.128 7.378 1.00 87.50 199 ARG A N 1
ATOM 1584 C CA . ARG A 1 199 ? 5.734 -13.587 7.521 1.00 87.50 199 ARG A CA 1
ATOM 1585 C C . ARG A 1 199 ? 5.753 -12.069 7.377 1.00 87.50 199 ARG A C 1
ATOM 1587 O O . ARG A 1 199 ? 6.333 -11.395 8.214 1.00 87.50 199 ARG A O 1
ATOM 1594 N N . VAL A 1 200 ? 5.095 -11.536 6.347 1.00 88.25 200 VAL A N 1
ATOM 1595 C CA . VAL A 1 200 ? 5.038 -10.080 6.109 1.00 88.25 200 VAL A CA 1
ATOM 1596 C C . VAL A 1 200 ? 3.956 -9.391 6.945 1.00 88.25 200 VAL A C 1
ATOM 1598 O O . VAL A 1 200 ? 4.075 -8.217 7.270 1.00 88.25 200 VAL A O 1
ATOM 1601 N N . GLY A 1 201 ? 2.901 -10.118 7.321 1.00 89.94 201 GLY A N 1
ATOM 1602 C CA . GLY A 1 201 ? 1.777 -9.605 8.100 1.00 89.94 201 GLY A CA 1
ATOM 1603 C C . GLY A 1 201 ? 1.992 -9.603 9.611 1.00 89.94 201 GLY A C 1
ATOM 1604 O O . GLY A 1 201 ? 1.357 -8.796 10.282 1.00 89.94 201 GLY A O 1
ATOM 1605 N N . THR A 1 202 ? 2.877 -10.445 10.162 1.00 90.19 202 THR A N 1
ATOM 1606 C CA . THR A 1 202 ? 3.156 -10.448 11.613 1.00 90.19 202 THR A CA 1
ATOM 1607 C C . THR A 1 202 ? 3.828 -9.152 12.083 1.00 90.19 202 THR A C 1
ATOM 1609 O O . THR A 1 202 ? 3.265 -8.531 12.980 1.00 90.19 202 THR A O 1
ATOM 1612 N N . PRO A 1 203 ? 4.913 -8.643 11.460 1.00 88.94 203 PRO A N 1
ATOM 1613 C CA . PRO A 1 203 ? 5.497 -7.356 11.855 1.00 88.94 203 PRO A CA 1
ATOM 1614 C C . PRO A 1 203 ? 4.510 -6.186 11.750 1.00 88.94 203 PRO A C 1
ATOM 1616 O O . PRO A 1 203 ? 4.464 -5.324 12.625 1.00 88.94 203 PRO A O 1
ATOM 1619 N N . VAL A 1 204 ? 3.665 -6.186 10.710 1.00 91.25 204 VAL A N 1
ATOM 1620 C CA . VAL A 1 204 ? 2.601 -5.185 10.539 1.00 91.25 204 VAL A CA 1
ATOM 1621 C C . VAL A 1 204 ? 1.559 -5.290 11.650 1.00 91.25 204 VAL A C 1
ATOM 1623 O O . VAL A 1 204 ? 1.196 -4.270 12.231 1.00 91.25 204 VAL A O 1
ATOM 1626 N N . ARG A 1 205 ? 1.104 -6.505 11.978 1.00 92.31 205 ARG A N 1
ATOM 1627 C CA . ARG A 1 205 ? 0.192 -6.750 13.099 1.00 92.31 205 ARG A CA 1
ATOM 1628 C C . ARG A 1 205 ? 0.793 -6.236 14.406 1.00 92.31 205 ARG A C 1
ATOM 1630 O O . ARG A 1 205 ? 0.148 -5.430 15.057 1.00 92.31 205 ARG A O 1
ATOM 1637 N N . SER A 1 206 ? 2.012 -6.643 14.757 1.00 88.69 206 SER A N 1
ATOM 1638 C CA . SER A 1 206 ? 2.645 -6.269 16.028 1.00 88.69 206 SER A CA 1
ATOM 1639 C C . SER A 1 206 ? 2.873 -4.759 16.152 1.00 88.69 206 SER A C 1
ATOM 1641 O O . SER A 1 206 ? 2.650 -4.201 17.223 1.00 88.69 206 SER A O 1
ATOM 1643 N N . TRP A 1 207 ? 3.238 -4.069 15.064 1.00 88.38 207 TRP A N 1
ATOM 1644 C CA . TRP A 1 207 ? 3.324 -2.602 15.054 1.00 88.38 207 TRP A CA 1
ATOM 1645 C C . TRP A 1 207 ? 1.952 -1.938 15.258 1.00 88.38 207 TRP A C 1
ATOM 1647 O O . TRP A 1 207 ? 1.838 -0.993 16.039 1.00 88.38 207 TRP A O 1
ATOM 1657 N N . LEU A 1 208 ? 0.896 -2.438 14.604 1.00 90.50 208 LEU A N 1
ATOM 1658 C CA . LEU A 1 208 ? -0.470 -1.926 14.776 1.00 90.50 208 LEU A CA 1
ATOM 1659 C C . LEU A 1 208 ? -1.017 -2.202 16.184 1.00 90.50 208 LEU A C 1
ATOM 1661 O O . LEU A 1 208 ? -1.597 -1.303 16.779 1.00 90.50 208 LEU A O 1
ATOM 1665 N N . GLU A 1 209 ? -0.806 -3.399 16.733 1.00 89.88 209 GLU A N 1
ATOM 1666 C CA . GLU A 1 209 ? -1.228 -3.787 18.090 1.00 89.88 209 GLU A CA 1
ATOM 1667 C C . GLU A 1 209 ? -0.492 -2.995 19.178 1.00 89.88 209 GLU A C 1
ATOM 1669 O O . GLU A 1 209 ? -1.062 -2.722 20.230 1.00 89.88 209 GLU A O 1
ATOM 1674 N N . HIS A 1 210 ? 0.742 -2.558 18.912 1.00 86.56 210 HIS A N 1
ATOM 1675 C CA . HIS A 1 210 ? 1.470 -1.649 19.794 1.00 86.56 210 HIS A CA 1
ATOM 1676 C C . HIS A 1 210 ? 1.022 -0.180 19.658 1.00 86.56 210 HIS A C 1
ATOM 1678 O O . HIS A 1 210 ? 0.998 0.553 20.645 1.00 86.56 210 HIS A O 1
ATOM 1684 N N . THR A 1 211 ? 0.686 0.270 18.444 1.00 86.06 211 THR A N 1
ATOM 1685 C CA . THR A 1 211 ? 0.459 1.701 18.155 1.00 86.06 211 THR A CA 1
ATOM 1686 C C . THR A 1 211 ? -1.018 2.117 18.219 1.00 86.06 211 THR A C 1
ATOM 1688 O O . THR A 1 211 ? -1.303 3.300 18.414 1.00 86.06 211 THR A O 1
ATOM 1691 N N . ILE A 1 212 ? -1.959 1.179 18.065 1.00 87.50 212 ILE A N 1
ATOM 1692 C CA . ILE A 1 212 ? -3.407 1.404 18.173 1.00 87.50 212 ILE A CA 1
ATOM 1693 C C . ILE A 1 212 ? -3.881 0.934 19.547 1.00 87.50 212 ILE A C 1
ATOM 1695 O O . ILE A 1 212 ? -3.986 -0.261 19.809 1.00 87.50 212 ILE A O 1
ATOM 1699 N N . GLN A 1 213 ? -4.226 1.891 20.405 1.00 81.25 213 GLN A N 1
ATOM 1700 C CA . GLN A 1 213 ? -4.938 1.614 21.650 1.00 81.25 213 GLN A CA 1
ATOM 1701 C C . GLN A 1 213 ? -6.412 1.257 21.370 1.00 81.25 213 GLN A C 1
ATOM 1703 O O . GLN A 1 213 ? -6.994 1.652 20.351 1.00 81.25 213 GLN A O 1
ATOM 1708 N N . ASP A 1 214 ? -7.009 0.508 22.297 1.00 83.88 214 ASP A N 1
ATOM 1709 C CA . ASP A 1 214 ? -8.418 0.092 22.289 1.00 83.88 214 ASP A CA 1
ATOM 1710 C C . ASP A 1 214 ? -8.846 -0.769 21.083 1.00 83.88 214 ASP A C 1
ATOM 1712 O O . ASP A 1 214 ? -9.923 -0.592 20.496 1.00 83.88 214 ASP A O 1
ATOM 1716 N N . LEU A 1 215 ? -7.999 -1.731 20.704 1.00 88.62 215 LEU A N 1
ATOM 1717 C CA . LEU A 1 215 ? -8.388 -2.788 19.772 1.00 88.62 215 LEU A CA 1
ATOM 1718 C C . LEU A 1 215 ? -9.461 -3.685 20.399 1.00 88.62 215 LEU A C 1
ATOM 1720 O O . LEU A 1 215 ? -9.236 -4.328 21.421 1.00 88.62 215 LEU A O 1
ATOM 1724 N N . GLY A 1 216 ? -10.625 -3.755 19.753 1.00 83.56 216 GLY A N 1
ATOM 1725 C CA . GLY A 1 216 ? -11.759 -4.552 20.226 1.00 83.56 216 GLY A CA 1
ATOM 1726 C C . GLY A 1 216 ? -11.597 -6.063 20.069 1.00 83.56 216 GLY A C 1
ATOM 1727 O O . GLY A 1 216 ? -12.314 -6.836 20.698 1.00 83.56 216 GLY A O 1
ATOM 1728 N N . GLU A 1 217 ? -10.670 -6.491 19.214 1.00 89.00 217 GLU A N 1
ATOM 1729 C CA . GLU A 1 217 ? -10.312 -7.888 18.974 1.00 89.00 217 GLU A CA 1
ATOM 1730 C C . GLU A 1 217 ? -8.912 -7.973 18.326 1.00 89.00 217 GLU A C 1
ATOM 1732 O O . GLU A 1 217 ? -8.460 -6.984 17.736 1.00 89.00 217 GLU A O 1
ATOM 1737 N N . PRO A 1 218 ? -8.242 -9.143 18.353 1.00 91.38 218 PRO A N 1
ATOM 1738 C CA . PRO A 1 218 ? -6.963 -9.352 17.669 1.00 91.38 218 PRO A CA 1
ATOM 1739 C C . PRO A 1 218 ? -7.028 -9.074 16.159 1.00 91.38 218 PRO A C 1
ATOM 1741 O O . PRO A 1 218 ? -8.028 -9.382 15.496 1.00 91.38 218 PRO A O 1
ATOM 1744 N N . ILE A 1 219 ? -5.947 -8.541 15.574 1.00 94.38 219 ILE A N 1
ATOM 1745 C CA . ILE A 1 219 ? -5.989 -8.082 14.177 1.00 94.38 219 ILE A CA 1
ATOM 1746 C C . ILE A 1 219 ? -5.971 -9.265 13.197 1.00 94.38 219 ILE A C 1
ATOM 1748 O O . ILE A 1 219 ? -4.954 -9.932 12.959 1.00 94.38 219 ILE A O 1
ATOM 1752 N N . LYS A 1 220 ? -7.116 -9.484 12.548 1.00 91.19 220 LYS A N 1
ATOM 1753 C CA . LYS A 1 220 ? -7.308 -10.536 11.541 1.00 91.19 220 LYS A CA 1
ATOM 1754 C C . LYS A 1 220 ? -6.600 -10.180 10.231 1.00 91.19 220 LYS A C 1
ATOM 1756 O O . LYS A 1 220 ? -6.833 -9.112 9.664 1.00 91.19 220 LYS A O 1
ATOM 1761 N N . LEU A 1 221 ? -5.765 -11.106 9.753 1.00 93.94 221 LEU A N 1
ATOM 1762 C CA . LEU A 1 221 ? -5.096 -11.058 8.452 1.00 93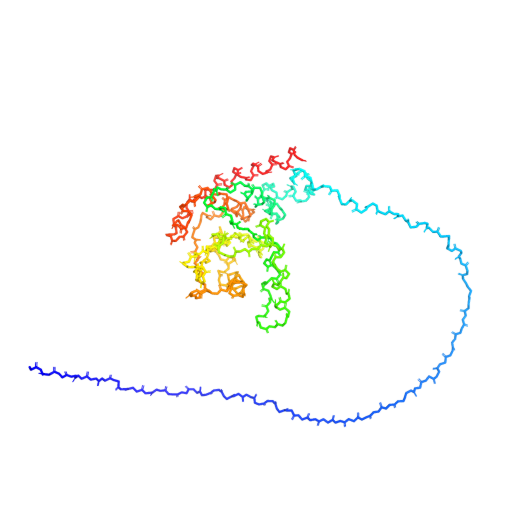.94 221 LEU A CA 1
ATOM 1763 C C . LEU A 1 221 ? -5.850 -11.944 7.459 1.00 93.94 221 LEU A C 1
ATOM 1765 O O . LEU A 1 221 ? -6.055 -13.127 7.720 1.00 93.94 221 LEU A O 1
ATOM 1769 N N . ALA A 1 222 ? -6.219 -11.380 6.316 1.00 92.62 222 ALA A N 1
ATOM 1770 C CA . ALA A 1 222 ? -6.821 -12.082 5.196 1.00 92.62 222 ALA A CA 1
ATOM 1771 C C . ALA A 1 222 ? -5.937 -11.930 3.955 1.00 92.62 222 ALA A C 1
ATOM 1773 O O . ALA A 1 222 ? -5.584 -10.821 3.555 1.00 92.62 222 ALA A O 1
ATOM 1774 N N . LYS A 1 223 ? -5.608 -13.044 3.303 1.00 92.62 223 LYS A N 1
ATOM 1775 C CA . LYS A 1 223 ? -5.078 -13.007 1.938 1.00 92.62 223 LYS A CA 1
ATOM 1776 C C . LYS A 1 223 ? -6.224 -12.687 0.976 1.00 92.62 223 LYS A C 1
ATOM 1778 O O . LYS A 1 223 ? -7.337 -13.187 1.164 1.00 92.62 223 LYS A O 1
ATOM 1783 N N . ARG A 1 224 ? -5.952 -11.876 -0.043 1.00 92.50 224 ARG A N 1
ATOM 1784 C CA . ARG A 1 224 ? -6.875 -11.591 -1.143 1.00 92.50 224 ARG A CA 1
ATOM 1785 C C . ARG A 1 224 ? -6.253 -11.951 -2.477 1.00 92.50 224 ARG A C 1
ATOM 1787 O O . ARG A 1 224 ? -5.053 -11.772 -2.685 1.00 92.50 224 ARG A O 1
ATOM 1794 N N . ASP A 1 225 ? -7.083 -12.488 -3.358 1.00 90.38 225 ASP A N 1
ATOM 1795 C CA . ASP A 1 225 ? -6.664 -12.838 -4.705 1.00 90.38 225 ASP A CA 1
ATOM 1796 C C . ASP A 1 225 ? -6.716 -11.593 -5.586 1.00 90.38 225 ASP A C 1
ATOM 1798 O O . ASP A 1 225 ? -7.643 -10.792 -5.501 1.00 90.38 225 ASP A O 1
ATOM 1802 N N . VAL A 1 226 ? -5.705 -11.445 -6.432 1.00 92.38 226 VAL A N 1
ATOM 1803 C CA . VAL A 1 226 ? -5.575 -10.395 -7.447 1.00 92.38 226 VAL A CA 1
ATOM 1804 C C . VAL A 1 226 ? -5.068 -11.040 -8.734 1.00 92.38 226 VAL A C 1
ATOM 1806 O O . VAL A 1 226 ? -4.536 -12.157 -8.700 1.00 92.38 226 VAL A O 1
ATOM 1809 N N . VAL A 1 227 ? -5.202 -10.356 -9.872 1.00 90.69 227 VAL A N 1
ATOM 1810 C CA . VAL A 1 227 ? -4.563 -10.792 -11.120 1.00 90.69 227 VAL A CA 1
ATOM 1811 C C . VAL A 1 227 ? -3.066 -11.011 -10.888 1.00 90.69 227 VAL A C 1
ATOM 1813 O O . VAL A 1 227 ? -2.345 -10.128 -10.413 1.00 90.69 227 VAL A O 1
ATOM 1816 N N . LYS A 1 228 ? -2.605 -12.218 -11.227 1.00 91.31 228 LYS A N 1
ATOM 1817 C CA . LYS A 1 228 ? -1.192 -12.588 -11.148 1.00 91.31 228 LYS A CA 1
ATOM 1818 C C . LYS A 1 228 ? -0.407 -11.876 -12.242 1.00 91.31 228 LYS A C 1
ATOM 1820 O O . LYS A 1 228 ? -0.884 -11.775 -13.372 1.00 91.31 228 LYS A O 1
ATOM 1825 N N . HIS A 1 229 ? 0.806 -11.437 -11.928 1.00 83.81 229 HIS A N 1
ATOM 1826 C CA . HIS A 1 229 ? 1.679 -10.870 -12.948 1.00 83.81 229 HIS A CA 1
ATOM 1827 C C . HIS A 1 229 ? 2.184 -11.961 -13.904 1.00 83.81 229 HIS A C 1
ATOM 1829 O O . HIS A 1 229 ? 2.342 -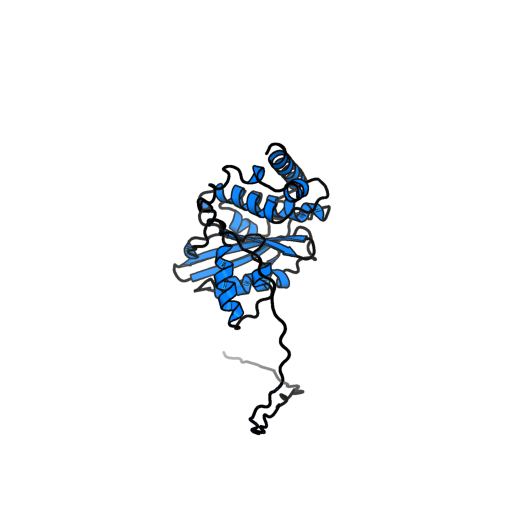13.119 -13.520 1.00 83.81 229 HIS A O 1
ATOM 1835 N N . VAL A 1 230 ? 2.480 -11.586 -15.151 1.00 86.25 230 VAL A N 1
ATOM 1836 C CA . VAL A 1 230 ? 3.053 -12.509 -16.154 1.00 86.25 230 VAL A CA 1
ATOM 1837 C C . VAL A 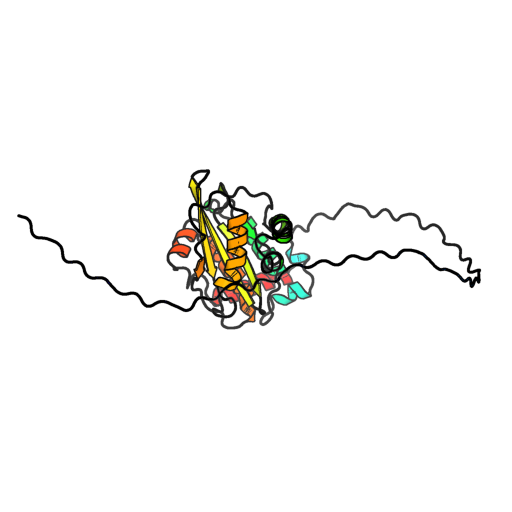1 230 ? 4.578 -12.606 -16.027 1.00 86.25 230 VAL A C 1
ATOM 1839 O O . VAL A 1 230 ? 5.177 -13.604 -16.413 1.00 86.25 230 VAL A O 1
ATOM 1842 N N . ASN A 1 231 ? 5.224 -11.575 -15.476 1.00 88.25 231 ASN A N 1
ATOM 1843 C CA . ASN A 1 231 ? 6.668 -11.522 -15.268 1.00 88.25 231 ASN A CA 1
ATOM 1844 C C . ASN A 1 231 ? 7.005 -10.814 -13.948 1.00 88.25 231 ASN A C 1
ATOM 1846 O O . ASN A 1 231 ? 6.274 -9.925 -13.513 1.00 88.25 231 ASN A O 1
ATOM 1850 N N . ILE A 1 232 ? 8.141 -11.183 -13.352 1.00 88.62 232 ILE A N 1
ATOM 1851 C CA . ILE A 1 232 ? 8.577 -10.683 -12.039 1.00 88.62 232 ILE A CA 1
ATOM 1852 C C . ILE A 1 232 ? 8.791 -9.164 -11.999 1.00 88.62 232 ILE A C 1
ATOM 1854 O O . ILE A 1 232 ? 8.608 -8.548 -10.954 1.00 88.62 232 ILE A O 1
ATOM 1858 N N . TYR A 1 233 ? 9.122 -8.541 -13.132 1.00 93.69 233 TYR A N 1
ATOM 1859 C CA . TYR A 1 233 ? 9.477 -7.122 -13.205 1.00 93.69 233 TYR A CA 1
ATOM 1860 C C . TYR A 1 233 ? 8.281 -6.193 -12.967 1.00 93.69 233 TYR A C 1
ATOM 1862 O O . TYR A 1 233 ? 8.457 -5.061 -12.512 1.00 93.69 233 TYR A O 1
ATOM 1870 N N . ASP A 1 234 ? 7.062 -6.667 -13.238 1.00 95.38 234 ASP A N 1
ATOM 1871 C CA . ASP A 1 234 ? 5.820 -5.903 -13.090 1.00 95.38 234 ASP A CA 1
ATOM 1872 C C . ASP A 1 234 ? 5.226 -5.925 -11.673 1.00 95.38 234 ASP A C 1
ATOM 1874 O O . ASP A 1 234 ? 4.273 -5.189 -11.422 1.00 95.38 234 ASP A O 1
ATOM 1878 N N . CYS A 1 235 ? 5.776 -6.680 -10.711 1.00 95.75 235 CYS A N 1
ATOM 1879 C CA . CYS A 1 235 ? 5.218 -6.745 -9.349 1.00 95.75 235 CYS A CA 1
ATOM 1880 C C . CYS A 1 235 ? 5.081 -5.362 -8.676 1.00 95.75 235 CYS A C 1
ATOM 1882 O O . CYS A 1 235 ? 4.056 -5.071 -8.059 1.00 95.75 235 CYS A O 1
ATOM 1884 N N . GLY A 1 236 ? 6.062 -4.470 -8.860 1.00 97.38 236 GLY A N 1
ATOM 1885 C CA . GLY A 1 236 ? 6.002 -3.096 -8.346 1.00 97.38 236 GLY A CA 1
ATOM 1886 C C . GLY A 1 236 ? 4.957 -2.230 -9.057 1.00 97.38 236 GLY A C 1
ATOM 1887 O O . GLY A 1 236 ? 4.331 -1.379 -8.429 1.00 97.38 236 GLY A O 1
ATOM 1888 N N . VAL A 1 237 ? 4.703 -2.481 -10.347 1.00 97.75 237 VAL A N 1
ATOM 1889 C CA . VAL A 1 237 ? 3.642 -1.796 -11.106 1.00 97.75 237 VAL A CA 1
ATOM 1890 C C . VAL A 1 237 ? 2.262 -2.322 -10.710 1.00 97.75 237 VAL A C 1
ATOM 1892 O O . VAL A 1 237 ? 1.340 -1.526 -10.570 1.00 97.75 237 VAL A O 1
ATOM 1895 N N . HIS A 1 238 ? 2.124 -3.619 -10.411 1.00 97.25 238 HIS A N 1
ATOM 1896 C CA . HIS A 1 238 ? 0.912 -4.176 -9.798 1.00 97.25 238 HIS A CA 1
ATOM 1897 C C . HIS A 1 238 ? 0.589 -3.511 -8.453 1.00 97.25 238 HIS A C 1
ATOM 1899 O O . HIS A 1 238 ? -0.574 -3.207 -8.212 1.00 97.25 238 HIS A O 1
ATOM 1905 N N . VAL A 1 239 ? 1.580 -3.239 -7.592 1.00 97.75 239 VAL A N 1
ATOM 1906 C CA . VAL A 1 239 ? 1.350 -2.498 -6.332 1.00 97.75 239 VAL A CA 1
ATOM 1907 C C . VAL A 1 239 ? 0.814 -1.090 -6.605 1.00 97.75 239 VAL A C 1
ATOM 1909 O O . VAL A 1 239 ? -0.172 -0.690 -5.991 1.00 97.75 239 VAL A O 1
ATOM 1912 N N . MET A 1 240 ? 1.406 -0.361 -7.555 1.00 98.31 240 MET A N 1
ATOM 1913 C CA . MET A 1 240 ? 0.947 0.982 -7.938 1.00 98.31 240 MET A CA 1
ATOM 1914 C C . MET A 1 240 ? -0.472 0.958 -8.543 1.00 98.31 240 MET A C 1
ATOM 1916 O O . MET A 1 240 ? -1.328 1.745 -8.141 1.00 98.31 240 MET A O 1
ATOM 1920 N N . ALA A 1 241 ? -0.757 0.010 -9.441 1.00 97.56 241 ALA A N 1
ATOM 1921 C CA . ALA A 1 241 ? -2.077 -0.162 -10.050 1.00 97.56 241 ALA A CA 1
ATOM 1922 C C . ALA A 1 241 ? -3.144 -0.523 -9.009 1.00 97.56 241 ALA A C 1
ATOM 1924 O O . ALA A 1 241 ? -4.202 0.099 -8.981 1.00 97.56 241 ALA A O 1
ATOM 1925 N N . LEU A 1 242 ? -2.847 -1.467 -8.107 1.00 97.44 242 LEU A N 1
ATOM 1926 C CA . LEU A 1 242 ? -3.744 -1.837 -7.012 1.00 97.44 242 LEU A CA 1
ATOM 1927 C C . LEU A 1 242 ? -4.035 -0.639 -6.109 1.00 97.44 242 LEU A C 1
ATOM 1929 O O . LEU A 1 242 ? -5.203 -0.386 -5.839 1.00 97.44 242 LEU A O 1
ATOM 1933 N N . THR A 1 243 ? -3.028 0.136 -5.690 1.00 97.88 243 THR A N 1
ATOM 1934 C CA . THR A 1 243 ? -3.269 1.349 -4.889 1.00 97.88 243 THR A CA 1
ATOM 1935 C C . THR A 1 243 ? -4.217 2.316 -5.600 1.00 97.88 243 THR A C 1
ATOM 1937 O O . THR A 1 243 ? -5.201 2.744 -4.996 1.00 97.88 243 THR A O 1
ATOM 1940 N N . ARG A 1 244 ? -3.964 2.629 -6.880 1.00 97.25 244 ARG A N 1
ATOM 1941 C CA . ARG A 1 244 ? -4.805 3.550 -7.662 1.00 97.25 244 ARG A CA 1
ATOM 1942 C C . ARG A 1 244 ? -6.244 3.035 -7.775 1.00 97.25 244 ARG A C 1
ATOM 1944 O O . ARG A 1 244 ? -7.168 3.756 -7.405 1.00 97.25 244 ARG A O 1
ATOM 1951 N N . SER A 1 245 ? -6.439 1.795 -8.223 1.00 96.00 245 SER A N 1
ATOM 1952 C CA . SER A 1 245 ? -7.780 1.230 -8.424 1.00 96.00 245 SER A CA 1
ATOM 1953 C C . SER A 1 245 ? -8.542 1.025 -7.112 1.00 96.00 245 SER A C 1
ATOM 1955 O O . SER A 1 245 ? -9.755 1.200 -7.083 1.00 96.00 245 SER A O 1
ATOM 1957 N N . LEU A 1 246 ? -7.863 0.697 -6.005 1.00 96.25 246 LEU A N 1
ATOM 1958 C CA . LEU A 1 246 ? -8.495 0.585 -4.684 1.00 96.25 246 LEU A CA 1
ATOM 1959 C C . LEU A 1 246 ? -8.968 1.947 -4.159 1.00 96.25 246 LEU A C 1
ATOM 1961 O O . LEU A 1 246 ? -10.049 2.025 -3.587 1.00 96.25 246 LEU A O 1
ATOM 1965 N N . ILE A 1 247 ? -8.203 3.020 -4.377 1.00 95.06 247 ILE A N 1
ATOM 1966 C CA . ILE A 1 247 ? -8.623 4.386 -4.019 1.00 95.06 247 ILE A CA 1
ATOM 1967 C C . ILE A 1 247 ? -9.817 4.834 -4.877 1.00 95.06 247 ILE A C 1
ATOM 1969 O O . ILE A 1 247 ? -10.750 5.439 -4.359 1.00 95.06 247 ILE A O 1
ATOM 1973 N N . GLN A 1 248 ? -9.849 4.456 -6.158 1.00 94.31 248 GLN A N 1
ATOM 1974 C CA . GLN A 1 248 ? -10.979 4.717 -7.062 1.00 94.31 248 GLN A CA 1
ATOM 1975 C C . GLN A 1 248 ? -12.265 3.939 -6.718 1.00 94.31 248 GLN A C 1
ATOM 1977 O O . GLN A 1 248 ? -13.326 4.280 -7.237 1.00 94.31 248 GLN A O 1
ATOM 1982 N N . LEU A 1 249 ? -12.208 2.921 -5.847 1.00 92.06 249 LEU A N 1
ATOM 1983 C CA . LEU A 1 249 ? -13.415 2.275 -5.310 1.00 92.06 249 LEU A CA 1
ATOM 1984 C C . LEU A 1 249 ? -14.130 3.121 -4.249 1.00 92.06 249 LEU A C 1
ATOM 1986 O O . LEU A 1 249 ? -15.284 2.815 -3.959 1.00 92.06 249 LEU A O 1
ATOM 1990 N N . ASP A 1 250 ? -13.460 4.127 -3.674 1.00 90.38 250 ASP A N 1
ATOM 1991 C CA . ASP A 1 250 ? -14.008 5.071 -2.691 1.00 90.38 250 ASP A CA 1
ATOM 1992 C C . ASP A 1 250 ? -14.813 4.361 -1.574 1.00 90.38 250 ASP A C 1
ATOM 1994 O O . ASP A 1 250 ? -14.266 3.516 -0.852 1.00 90.38 250 ASP A O 1
ATOM 1998 N N . ASP A 1 251 ? -16.118 4.622 -1.468 1.00 87.38 251 ASP A N 1
ATOM 1999 C CA . ASP A 1 251 ? -17.029 4.035 -0.478 1.00 87.38 251 ASP A CA 1
ATOM 2000 C C . ASP A 1 251 ? -17.092 2.491 -0.520 1.00 87.38 251 ASP A C 1
ATOM 2002 O O . ASP A 1 251 ? -17.228 1.822 0.513 1.00 87.38 251 ASP A O 1
ATOM 2006 N N . LYS A 1 252 ? -16.927 1.892 -1.704 1.00 90.00 252 LYS A N 1
ATOM 2007 C CA . LYS A 1 252 ? -17.019 0.436 -1.931 1.00 90.00 252 LYS A CA 1
ATOM 2008 C C . LYS A 1 252 ? -15.764 -0.328 -1.530 1.00 90.00 252 LYS A C 1
ATOM 2010 O O . LYS A 1 252 ? -15.835 -1.557 -1.409 1.00 90.00 252 LYS A O 1
ATOM 2015 N N . LEU A 1 253 ? -14.636 0.349 -1.293 1.00 91.69 253 LEU A N 1
ATOM 2016 C CA . LEU A 1 253 ? -13.344 -0.276 -0.974 1.00 91.69 253 LEU A CA 1
ATOM 2017 C C . LEU A 1 253 ? -13.463 -1.296 0.172 1.00 91.69 253 LEU A C 1
ATOM 2019 O O . LEU A 1 253 ? -13.003 -2.435 0.065 1.00 91.69 253 LEU A O 1
ATOM 2023 N N . GLY A 1 254 ? -14.140 -0.913 1.255 1.00 87.56 254 GLY A N 1
ATOM 2024 C CA . GLY A 1 254 ? -14.272 -1.741 2.454 1.00 87.56 254 GLY A CA 1
ATOM 2025 C C . GLY A 1 254 ? -15.104 -3.008 2.252 1.00 87.56 254 GLY A C 1
ATOM 2026 O O . GLY A 1 254 ? -14.808 -4.028 2.879 1.00 87.56 254 GLY A O 1
ATOM 2027 N N . TRP A 1 255 ? -16.115 -2.958 1.378 1.00 89.00 255 TRP A N 1
ATOM 2028 C CA . TRP A 1 255 ? -16.949 -4.110 1.022 1.00 89.00 255 TRP A CA 1
ATOM 2029 C C . TRP A 1 255 ? -16.218 -5.040 0.048 1.00 89.00 255 TRP A C 1
ATOM 2031 O O . TRP A 1 255 ? -16.136 -6.240 0.304 1.00 89.00 255 TRP A O 1
ATOM 2041 N N . LYS A 1 256 ? -15.593 -4.482 -0.997 1.00 90.25 256 LYS A N 1
ATOM 2042 C CA . LYS A 1 256 ? -14.772 -5.212 -1.979 1.00 90.25 256 LYS A CA 1
ATOM 2043 C C . LYS A 1 256 ? -13.632 -5.994 -1.303 1.00 90.25 256 LYS A C 1
ATOM 2045 O O . LYS A 1 256 ? -13.457 -7.189 -1.547 1.00 90.25 256 LYS A O 1
ATOM 2050 N N . LEU A 1 257 ? -12.910 -5.363 -0.369 1.00 89.00 257 LEU A N 1
ATOM 2051 C CA . LEU A 1 257 ? -11.879 -6.030 0.441 1.00 89.00 257 LEU A CA 1
ATOM 2052 C C . LEU A 1 257 ? -12.448 -7.095 1.391 1.00 89.00 257 LEU A C 1
ATOM 2054 O O . LEU A 1 257 ? -11.756 -8.066 1.694 1.00 89.00 257 LEU A O 1
ATOM 2058 N N . ALA A 1 258 ? -13.685 -6.963 1.877 1.00 87.31 258 ALA A N 1
ATOM 2059 C CA . ALA A 1 258 ? -14.303 -7.962 2.753 1.00 87.31 258 ALA A CA 1
ATOM 2060 C C . ALA A 1 258 ? -14.746 -9.229 1.991 1.00 87.31 258 ALA A C 1
ATOM 2062 O O . ALA A 1 258 ? -14.610 -10.333 2.520 1.00 87.31 258 ALA A O 1
ATOM 2063 N N . THR A 1 259 ? -15.204 -9.083 0.746 1.00 86.94 259 THR A N 1
ATOM 2064 C CA . THR A 1 259 ? -15.805 -10.155 -0.074 1.00 86.94 259 THR A CA 1
ATOM 2065 C C . THR A 1 259 ? -14.836 -10.870 -1.024 1.00 86.94 259 THR A C 1
ATOM 2067 O O . THR A 1 259 ? -15.227 -11.854 -1.640 1.00 86.94 259 THR A O 1
ATOM 2070 N N . ASN A 1 260 ? -13.572 -10.427 -1.123 1.00 83.25 260 ASN A N 1
ATOM 2071 C CA . ASN A 1 260 ? -12.582 -10.889 -2.122 1.00 83.25 260 ASN A CA 1
ATOM 2072 C C . ASN A 1 260 ? -12.943 -10.527 -3.579 1.00 83.25 260 ASN A C 1
ATOM 2074 O O . ASN A 1 260 ? -12.300 -10.994 -4.517 1.00 83.25 260 ASN A O 1
ATOM 2078 N N . ASP A 1 261 ? -13.908 -9.627 -3.778 1.00 86.75 261 ASP A N 1
ATOM 2079 C CA . ASP A 1 261 ? -14.343 -9.100 -5.079 1.00 86.75 261 ASP A CA 1
ATOM 2080 C C . ASP A 1 261 ? -13.374 -8.009 -5.606 1.00 86.75 261 ASP A C 1
ATOM 2082 O O . ASP A 1 261 ? -13.766 -6.966 -6.124 1.00 86.75 261 ASP A O 1
ATOM 2086 N N . ILE A 1 262 ? -12.067 -8.232 -5.422 1.00 89.50 262 ILE A N 1
ATOM 2087 C CA . ILE A 1 262 ? -10.972 -7.393 -5.944 1.00 89.50 262 ILE A CA 1
ATOM 2088 C C . ILE A 1 262 ? -10.122 -8.119 -6.991 1.00 89.50 262 ILE A C 1
ATOM 2090 O O . ILE A 1 262 ? -9.210 -7.518 -7.557 1.00 89.50 262 ILE A O 1
ATOM 2094 N N . LYS A 1 263 ? -10.398 -9.405 -7.241 1.00 87.12 263 LYS A N 1
ATOM 2095 C CA . LYS A 1 263 ? -9.570 -10.270 -8.087 1.00 87.12 263 LYS A CA 1
ATOM 2096 C C . LYS A 1 263 ? -9.307 -9.665 -9.461 1.00 87.12 263 LYS A C 1
ATOM 2098 O O . LYS A 1 263 ? -8.159 -9.645 -9.892 1.00 87.12 263 LYS A O 1
ATOM 2103 N N . ASP A 1 264 ? -10.354 -9.128 -10.081 1.00 86.44 264 ASP A N 1
ATOM 2104 C CA . ASP A 1 264 ? -10.345 -8.586 -11.442 1.00 86.44 264 ASP A CA 1
ATOM 2105 C C . ASP A 1 264 ? -10.339 -7.037 -11.468 1.00 86.44 264 ASP A C 1
ATOM 2107 O O . ASP A 1 264 ? -10.639 -6.428 -12.494 1.00 86.44 264 ASP A O 1
ATOM 2111 N N . LEU A 1 265 ? -9.993 -6.392 -10.340 1.00 91.38 265 LEU A N 1
ATOM 2112 C CA . LEU A 1 265 ? -9.928 -4.926 -10.176 1.00 91.38 265 LEU A CA 1
ATOM 2113 C C . LEU A 1 265 ? -8.801 -4.266 -10.992 1.00 91.38 265 LEU A C 1
ATOM 2115 O O . LEU A 1 265 ? -8.872 -3.080 -11.302 1.00 91.38 265 LEU A O 1
ATOM 2119 N N . VAL A 1 266 ? -7.746 -5.025 -11.290 1.00 92.88 266 VAL A N 1
ATOM 2120 C CA . VAL A 1 266 ? -6.577 -4.593 -12.065 1.00 92.88 266 VAL A CA 1
ATOM 2121 C C . VAL A 1 266 ? -6.253 -5.692 -13.063 1.00 92.88 266 VAL A C 1
ATOM 2123 O O . VAL A 1 266 ? -5.898 -6.799 -12.663 1.00 92.88 266 VAL A O 1
ATOM 2126 N N . LYS A 1 267 ? -6.353 -5.395 -14.354 1.00 93.56 267 LYS A N 1
ATOM 2127 C CA . LYS A 1 267 ? -5.995 -6.293 -15.457 1.00 93.56 267 LYS A CA 1
ATOM 2128 C C . LYS A 1 267 ? -4.526 -6.116 -15.839 1.00 93.56 267 LYS A C 1
ATOM 2130 O O . LYS A 1 267 ? -3.873 -5.138 -15.480 1.00 93.56 267 LYS A O 1
ATOM 2135 N N . ILE A 1 268 ? -3.995 -7.066 -16.607 1.00 92.81 268 ILE A N 1
ATOM 2136 C CA . ILE A 1 268 ? -2.608 -7.017 -17.103 1.00 92.81 268 ILE A CA 1
ATOM 2137 C C . ILE A 1 268 ? -2.412 -5.792 -18.017 1.00 92.81 268 ILE A C 1
ATOM 2139 O O . ILE A 1 268 ? -1.341 -5.188 -18.055 1.00 92.81 268 ILE A O 1
ATOM 2143 N N . GLU A 1 269 ? -3.458 -5.411 -18.741 1.00 93.81 269 GLU A N 1
ATOM 2144 C CA . GLU A 1 269 ? -3.507 -4.268 -19.650 1.00 93.81 269 GLU A CA 1
ATOM 2145 C C . GLU A 1 269 ? -3.367 -2.953 -18.876 1.00 93.81 269 GLU A C 1
ATOM 2147 O O . GLU A 1 269 ? -2.533 -2.129 -19.248 1.00 93.81 269 GLU A O 1
ATOM 2152 N N . ASP A 1 270 ? -4.063 -2.819 -17.744 1.00 93.81 270 ASP A N 1
ATOM 2153 C CA . ASP A 1 270 ? -3.977 -1.656 -16.852 1.00 93.81 270 ASP A CA 1
ATOM 2154 C C . ASP A 1 270 ? -2.553 -1.495 -16.288 1.00 93.81 270 ASP A C 1
ATOM 2156 O O . ASP A 1 270 ? -2.026 -0.387 -16.202 1.00 93.81 270 ASP A O 1
ATOM 2160 N N . VAL A 1 271 ? -1.884 -2.608 -15.961 1.00 95.94 271 VAL A N 1
ATOM 2161 C CA . VAL A 1 271 ? -0.489 -2.624 -15.479 1.00 95.94 271 VAL A CA 1
ATOM 2162 C C . VAL A 1 271 ? 0.491 -2.200 -16.579 1.00 95.94 271 VAL A C 1
ATOM 2164 O O . VAL A 1 271 ? 1.384 -1.388 -16.327 1.00 95.94 271 VAL A O 1
ATOM 2167 N N . LYS A 1 272 ? 0.321 -2.695 -17.813 1.00 95.12 272 LYS A N 1
ATOM 2168 C CA . LYS A 1 272 ? 1.129 -2.267 -18.973 1.00 95.12 272 LYS A CA 1
ATOM 2169 C C . LYS A 1 272 ? 0.928 -0.780 -19.269 1.00 95.12 272 LYS A C 1
ATOM 2171 O O . LYS A 1 272 ? 1.908 -0.065 -19.478 1.00 95.12 272 LYS A O 1
ATOM 2176 N N . GLN A 1 273 ? -0.323 -0.316 -19.266 1.00 96.69 273 GLN A N 1
ATOM 2177 C CA . GLN A 1 273 ? -0.664 1.089 -19.470 1.00 96.69 273 GLN A CA 1
ATOM 2178 C C . GLN A 1 273 ? -0.017 1.956 -18.386 1.00 96.69 273 GLN A C 1
ATOM 2180 O O . GLN A 1 273 ? 0.694 2.902 -18.715 1.00 96.69 273 GLN A O 1
ATOM 2185 N N . LEU A 1 274 ? -0.158 1.582 -17.113 1.00 97.12 274 LEU A N 1
ATOM 2186 C CA . LEU A 1 274 ? 0.439 2.302 -15.991 1.00 97.12 274 LEU A CA 1
ATOM 2187 C C . LEU A 1 274 ? 1.968 2.392 -16.083 1.00 97.12 274 LEU A C 1
ATOM 2189 O O . LEU A 1 274 ? 2.538 3.451 -15.815 1.00 97.12 274 LEU A O 1
ATOM 2193 N N . ARG A 1 275 ? 2.653 1.311 -16.483 1.00 96.62 275 ARG A N 1
ATOM 2194 C CA . ARG A 1 275 ? 4.108 1.351 -16.705 1.00 96.62 275 ARG A CA 1
ATOM 2195 C C . ARG A 1 275 ? 4.469 2.393 -17.768 1.00 96.62 275 ARG A C 1
ATOM 2197 O O . ARG A 1 275 ? 5.420 3.146 -17.568 1.00 96.62 275 ARG A O 1
ATOM 2204 N N . ASN A 1 276 ? 3.709 2.459 -18.861 1.00 96.12 276 ASN A N 1
ATOM 2205 C CA . ASN A 1 276 ? 3.936 3.420 -19.941 1.00 96.12 276 ASN A CA 1
ATOM 2206 C C . ASN A 1 276 ? 3.613 4.865 -19.520 1.00 96.12 276 ASN A C 1
ATOM 2208 O O . ASN A 1 276 ? 4.397 5.759 -19.826 1.00 96.12 276 ASN A O 1
ATOM 2212 N N . GLU A 1 277 ? 2.530 5.094 -18.768 1.00 95.81 277 GLU A N 1
ATOM 2213 C CA . GLU A 1 277 ? 2.189 6.404 -18.185 1.00 95.81 277 GLU A CA 1
ATOM 2214 C C . GLU A 1 277 ? 3.325 6.940 -17.301 1.00 95.81 277 GLU A C 1
ATOM 2216 O O . GLU A 1 277 ? 3.742 8.089 -17.436 1.00 95.81 277 GLU A O 1
ATOM 2221 N N . ILE A 1 278 ? 3.858 6.102 -16.404 1.00 94.88 278 ILE A N 1
ATOM 2222 C CA . ILE A 1 278 ? 4.956 6.500 -15.513 1.00 94.88 278 ILE A CA 1
ATOM 2223 C C . ILE A 1 278 ? 6.263 6.667 -16.307 1.00 94.88 278 ILE A C 1
ATOM 2225 O O . ILE A 1 278 ? 7.032 7.582 -16.019 1.00 94.88 278 ILE A O 1
ATOM 2229 N N . LEU A 1 279 ? 6.517 5.837 -17.329 1.00 93.81 279 LEU A N 1
ATOM 2230 C CA . LEU A 1 279 ? 7.677 5.988 -18.215 1.00 93.81 279 LEU A CA 1
ATOM 2231 C C . LEU A 1 279 ? 7.653 7.319 -18.982 1.00 93.81 279 LEU A C 1
ATOM 2233 O O . LEU A 1 279 ? 8.694 7.973 -19.056 1.00 93.81 279 LEU A O 1
ATOM 2237 N N . ALA A 1 280 ? 6.497 7.740 -19.504 1.00 92.31 280 ALA A N 1
ATOM 2238 C CA . ALA A 1 280 ? 6.330 9.057 -20.123 1.00 92.31 280 ALA A CA 1
ATOM 2239 C C . ALA A 1 280 ? 6.630 10.172 -19.107 1.00 92.31 280 ALA A C 1
ATOM 2241 O O . ALA A 1 280 ? 7.553 10.960 -19.320 1.00 92.31 280 ALA A O 1
ATOM 2242 N N . LYS A 1 281 ? 5.980 10.131 -17.932 1.00 90.75 281 LYS A N 1
ATOM 2243 C CA . LYS A 1 281 ? 6.200 11.091 -16.834 1.00 90.75 281 LYS A CA 1
ATOM 2244 C C . LYS A 1 281 ? 7.663 11.257 -16.421 1.00 90.75 281 LYS A C 1
ATOM 2246 O O . LYS A 1 281 ? 8.049 12.369 -16.096 1.00 90.75 281 LYS A O 1
ATOM 2251 N N . VAL A 1 282 ? 8.479 10.196 -16.392 1.00 89.12 282 VAL A N 1
ATOM 2252 C CA . VAL A 1 282 ? 9.914 10.308 -16.029 1.00 89.12 282 VAL A CA 1
ATOM 2253 C C . VAL A 1 282 ? 10.842 10.635 -17.200 1.00 89.12 282 VAL A C 1
ATOM 2255 O O . VAL A 1 282 ? 12.035 10.827 -16.973 1.00 89.12 282 VAL A O 1
ATOM 2258 N N . THR A 1 283 ? 10.333 10.639 -18.434 1.00 85.06 283 THR A N 1
ATOM 2259 C CA . THR A 1 283 ? 11.106 10.952 -19.651 1.00 85.06 283 THR A CA 1
ATOM 2260 C C . THR A 1 283 ? 10.877 12.396 -20.103 1.00 85.06 283 THR A C 1
ATOM 2262 O O . THR A 1 283 ? 11.794 13.026 -20.619 1.00 85.06 283 THR A O 1
ATOM 2265 N N . GLU A 1 284 ? 9.675 12.927 -19.875 1.00 77.62 284 GLU A N 1
ATOM 2266 C CA . GLU A 1 284 ? 9.300 14.333 -20.101 1.00 77.62 284 GLU A CA 1
ATOM 2267 C C . GLU A 1 284 ? 9.788 15.278 -18.982 1.00 77.62 284 GLU A C 1
ATOM 2269 O O . GLU A 1 284 ? 9.701 16.499 -19.114 1.00 77.62 284 GLU A O 1
ATOM 2274 N N . ALA A 1 285 ? 10.301 14.706 -17.888 1.00 60.56 285 ALA A N 1
ATOM 2275 C CA . ALA A 1 285 ? 10.720 15.359 -16.648 1.00 60.56 285 ALA A CA 1
ATOM 2276 C C . ALA A 1 285 ? 12.226 15.191 -16.398 1.00 60.56 285 ALA A C 1
ATOM 2278 O O . ALA A 1 285 ? 12.832 16.053 -15.730 1.00 60.56 285 ALA A O 1
#

Organism: NCBI:txid122646

Mean predicted aligned error: 13.67 Å

Solvent-accessible surface area (backbone atoms only — not comparable to full-atom values): 17694 Å² total; per-residue (Å²): 133,90,86,81,85,88,85,85,84,89,84,89,86,84,81,83,86,82,80,82,84,84,80,81,88,80,87,85,88,84,88,85,83,84,88,86,82,89,85,90,86,87,86,83,91,83,92,71,90,78,76,84,74,74,83,78,81,72,77,81,74,73,73,77,80,66,96,54,68,59,43,76,50,56,66,80,58,52,54,15,48,42,91,87,30,62,52,45,54,70,60,53,41,53,50,50,51,62,52,62,76,63,56,53,80,84,47,50,58,43,38,34,39,37,61,70,40,57,85,65,46,68,82,52,58,86,90,44,71,66,32,60,55,46,56,60,58,48,39,71,38,32,34,96,51,55,77,78,61,77,82,50,28,50,34,36,40,34,56,42,77,55,96,90,43,36,30,32,35,38,37,40,42,43,68,77,47,102,76,29,31,46,47,39,39,37,38,41,38,37,61,83,72,78,72,47,62,71,69,67,44,44,43,54,45,54,53,46,65,70,72,45,80,48,58,75,55,82,73,48,75,40,80,43,59,42,50,60,57,94,52,75,35,47,27,44,41,48,37,54,44,47,55,54,48,47,57,73,40,50,83,48,34,69,56,31,70,70,72,49,70,44,32,82,68,50,50,74,65,57,34,54,50,48,38,51,56,53,43,49,53,45,69,83,64

Sequence (285 aa):
MIGRRESSEPNHAAGPSIDPVEISSDHDDKKGAETHKPTVASTALGSTKRGAKKPRQRSTKKPAPPENPWITLPSPIKLSIKPREMVKGNLINIFMEETFSQLPLTLTGSRYLSTYWLPRVENLDVGKHEFLVEMEVAKKWILPSPVMDWAQVPYMFIPIHGYLHWSLMVVRIITITSSHRQVRLYHLDSHPGIHLPNRVGTPVRSWLEHTIQDLGEPIKLAKRDVVKHVNIYDCGVHVMALTRSLIQLDDKLGWKLATNDIKDLVKIEDVKQLRNEILAKVTEA

Nearest PDB structures (foldseek):
  5lnb-assembly1_B  TM=7.007E-01  e=2.469E-09  Saccharomyces cerevisiae S288C
  1xt9-assembly1_A  TM=7.341E-01  e=2.349E-08  Homo sapiens
  7cik-assembly1_B  TM=6.549E-01  e=1.861E-01  Aquifex aeolicus VF5
  5klp-assembly2_B  TM=2.876E-01  e=2.766E-02  Pseudomonas syringae pv. syringae
  5trc-assembly1_A  TM=3.114E-01  e=8.851E-01  Saccharomyces cerevisiae S288C

Secondary structure (DSSP, 8-state):
-------------------------------------------------------------PPPPPS-TTTT--HHHHGGGSTT----HHHHHHHHHHHHTT--GGGTT-EEE-TTSHHHHTT--TTSHHHHHHHHHHGGGEES-S---TTS-SEEEEEEEETTEEEEEEEEEEEEETTEEEEEEEEE-SSTTSS-HHHHHHHHHHHHHHH-S-BSS--EEEEE--PPPSSGGGHHHHHHHHHHHHHTTGGGHHHHHHHTTTTTSS-HHHHHHHHHHHHHHHH--

Foldseek 3Di:
DDDDDDDDDDDDDDDDDDDDDDDDDDDDDDDDDDDDDDDDDDDDDDDDDDDDDDPDPDDPPPDDPDPQPLAPDDPVQLCQLPPPHAHDQVLLQSLLVVLVVVFDPLQPQAKEFGQPLLVLQLPDDPPDPSNVVSLLVSLVRIPPDSDHDLLRHQKYWYWDDDPSAIWIKMKGWDPPDSQAIEIEIETEFLDPPPDDQCSSVVSVQSSCVVPDGHYPDRYYYDYAAAHHAPDRRLRSLVSSQLSNLLSVCRPCNVVCRVVSVHHDSADNVNSVVSSVVSSVSNVVD

InterPro domains:
  IPR003653 Ulp1 protease family, C-terminal catalytic domain [PF02902] (149-248)
  IPR003653 Ulp1 protease family, C-terminal catalytic domain [PS50600] (71-246)
  IPR038765 Papain-like cysteine peptidase superfamily [SSF54001] (79-278)
  IPR044613 NEDD8-specific protease 1/2-like [PTHR46468] (158-279)

Radius of gyration: 28.47 Å; Cα contacts (8 Å, |Δi|>4): 346; chains: 1; bounding box: 104×73×63 Å